Protein AF-A0A6M1ZZU7-F1 (afdb_monomer)

Sequence (284 aa):
MSYPKSVKVLIILQLCIAFMMLAWYISYPFMGELYHYRSRLFLAQTVQGKQELLNYVSSENVSNTRKKLEFNEAFFEKLPGYQQDKISDDADHYQKKLKTSWRKKLRSSIDIFLWGLPLFKKTWLIFTFIICFTILYQVRGALITVWLLPFLSLCYLLDNHFLATPSISPNAHLYPSEEVVLKENSSFQQGWENYLLENWTKRKLDRRDDQLYEAEFNFNIARLTAFRKDPSYNTSTQFGGREPIGFLLIYFAWNLFFAYTLYKKGTYEHSTEQHSLDRLNHST

Nearest PDB structures (foldseek):
  4nqi-assembly2_C  TM=1.686E-01  e=1.410E+00  Dictyostelium discoideum
  7n6g-assembly1_3X  TM=1.737E-01  e=7.042E+00  Chlamydomonas reinhardtii

Structure (mmCIF, N/CA/C/O backbone):
data_AF-A0A6M1ZZU7-F1
#
_entry.id   AF-A0A6M1ZZU7-F1
#
loop_
_atom_site.group_PDB
_atom_site.id
_atom_site.type_symbol
_atom_site.label_atom_id
_atom_site.label_alt_id
_atom_site.label_comp_id
_atom_site.label_asym_id
_atom_site.label_entity_id
_atom_site.label_seq_id
_atom_site.pdbx_PDB_ins_code
_atom_site.Cartn_x
_atom_site.Cartn_y
_atom_site.Cartn_z
_atom_site.occupancy
_atom_site.B_iso_or_equiv
_atom_site.auth_seq_id
_atom_site.auth_comp_id
_atom_site.auth_asym_id
_atom_site.auth_atom_id
_atom_site.pdbx_PDB_model_num
ATOM 1 N N . MET A 1 1 ? 23.924 11.035 -35.843 1.00 63.84 1 MET A N 1
ATOM 2 C CA . MET A 1 1 ? 23.045 9.975 -36.379 1.00 63.84 1 MET A CA 1
ATOM 3 C C . MET A 1 1 ? 21.696 10.069 -35.662 1.00 63.84 1 MET A C 1
ATOM 5 O O . MET A 1 1 ? 21.646 9.877 -34.460 1.00 63.84 1 MET A O 1
ATOM 9 N N . SER A 1 2 ? 20.613 10.517 -36.303 1.00 82.75 2 SER A N 1
ATOM 10 C CA . SER A 1 2 ? 19.357 10.800 -35.576 1.00 82.75 2 SER A CA 1
ATOM 11 C C . SER A 1 2 ? 18.409 9.604 -35.637 1.00 82.75 2 SER A C 1
ATOM 13 O O . SER A 1 2 ? 17.880 9.332 -36.705 1.00 82.75 2 SER A O 1
ATOM 15 N N . TYR A 1 3 ? 18.140 8.956 -34.496 1.00 86.75 3 TYR A N 1
ATOM 16 C CA . TYR A 1 3 ? 17.153 7.869 -34.409 1.00 86.75 3 TYR A CA 1
ATOM 17 C C . TYR A 1 3 ? 15.770 8.268 -34.962 1.00 86.75 3 TYR A C 1
ATOM 19 O O . TYR A 1 3 ? 15.381 9.446 -34.844 1.00 86.75 3 TYR A O 1
ATOM 27 N N . PRO A 1 4 ? 14.953 7.303 -35.439 1.00 90.81 4 PRO A N 1
ATOM 28 C CA . PRO A 1 4 ? 13.607 7.566 -35.916 1.00 90.81 4 PRO A CA 1
ATOM 29 C C . PRO A 1 4 ? 12.768 8.212 -34.821 1.00 90.81 4 PRO A C 1
ATOM 31 O O . PRO A 1 4 ? 12.879 7.867 -33.640 1.00 90.81 4 PRO A O 1
ATOM 34 N N . LYS A 1 5 ? 11.826 9.077 -35.210 1.00 93.00 5 LYS A N 1
ATOM 35 C CA . LYS A 1 5 ? 10.877 9.687 -34.261 1.00 93.00 5 LYS A CA 1
ATOM 36 C C . LYS A 1 5 ? 10.168 8.632 -33.401 1.00 93.00 5 LYS A C 1
ATOM 38 O O . LYS A 1 5 ? 10.038 8.820 -32.198 1.00 93.00 5 LYS A O 1
ATOM 43 N N . SER A 1 6 ? 9.791 7.494 -33.991 1.00 93.94 6 SER A N 1
ATOM 44 C CA . SER A 1 6 ? 9.127 6.400 -33.265 1.00 93.94 6 SER A CA 1
ATOM 45 C C . SER A 1 6 ? 9.994 5.763 -32.169 1.00 93.94 6 SER A C 1
ATOM 47 O O . SER A 1 6 ? 9.465 5.384 -31.130 1.00 93.94 6 SER A O 1
ATOM 49 N N . VAL A 1 7 ? 11.315 5.681 -32.364 1.00 94.19 7 VAL A N 1
ATOM 50 C CA . VAL A 1 7 ? 12.265 5.193 -31.350 1.00 94.19 7 VAL A CA 1
ATOM 51 C C . VAL A 1 7 ? 12.378 6.194 -30.205 1.00 94.19 7 VAL A C 1
ATOM 53 O O . VAL A 1 7 ? 12.274 5.811 -29.044 1.00 94.19 7 VAL A O 1
ATOM 56 N N . LYS A 1 8 ? 12.507 7.487 -30.523 1.00 95.00 8 LYS A N 1
ATOM 57 C CA . LYS A 1 8 ? 12.571 8.552 -29.511 1.00 95.00 8 LYS A CA 1
ATOM 58 C C . LYS A 1 8 ? 11.315 8.583 -28.640 1.00 95.00 8 LYS A C 1
ATOM 60 O O . LYS A 1 8 ? 11.431 8.654 -27.423 1.00 95.00 8 LYS A O 1
ATOM 65 N N . VAL A 1 9 ? 10.131 8.468 -29.247 1.00 96.56 9 VAL A N 1
ATOM 66 C CA . VAL A 1 9 ? 8.854 8.399 -28.515 1.00 96.56 9 VAL A CA 1
ATOM 67 C C . VAL A 1 9 ? 8.822 7.198 -27.571 1.00 96.56 9 VAL A C 1
ATOM 69 O O . VAL A 1 9 ? 8.435 7.345 -26.416 1.00 96.56 9 VAL A O 1
ATOM 72 N N . LEU A 1 10 ? 9.274 6.027 -28.027 1.00 97.38 10 LEU A N 1
ATOM 73 C CA . LEU A 1 10 ? 9.309 4.823 -27.200 1.00 97.38 10 LEU A CA 1
ATOM 74 C C . LEU A 1 10 ? 10.266 4.968 -26.000 1.00 97.38 10 LEU A C 1
ATOM 76 O O . LEU A 1 10 ? 9.912 4.579 -24.890 1.00 97.38 10 LEU A O 1
ATOM 80 N N . ILE A 1 11 ? 11.442 5.575 -26.199 1.00 97.75 11 ILE A N 1
ATOM 81 C CA . ILE A 1 11 ? 12.398 5.876 -25.117 1.00 97.75 11 ILE A CA 1
ATOM 82 C C . ILE A 1 11 ? 11.789 6.848 -24.103 1.00 97.75 11 ILE A C 1
ATOM 84 O O . ILE A 1 11 ? 11.889 6.624 -22.899 1.00 97.75 11 ILE A O 1
ATOM 88 N N . ILE A 1 12 ? 11.131 7.909 -24.578 1.00 97.56 12 ILE A N 1
ATOM 89 C CA . ILE A 1 12 ? 10.450 8.878 -23.710 1.00 97.56 12 ILE A CA 1
ATOM 90 C C . ILE A 1 12 ? 9.361 8.178 -22.892 1.00 97.56 12 ILE A C 1
ATOM 92 O O . ILE A 1 12 ? 9.285 8.384 -21.686 1.00 97.56 12 ILE A O 1
ATOM 96 N N . LEU A 1 13 ? 8.567 7.302 -23.510 1.00 98.12 13 LEU A N 1
ATOM 97 C CA . LEU A 1 13 ? 7.526 6.547 -22.816 1.00 98.12 13 LEU A CA 1
ATOM 98 C C . LEU A 1 13 ? 8.106 5.630 -21.725 1.00 98.12 13 LEU A C 1
ATOM 100 O O . LEU A 1 13 ? 7.594 5.615 -20.608 1.00 98.12 13 LEU A O 1
ATOM 104 N N . GLN A 1 14 ? 9.207 4.926 -22.009 1.00 97.94 14 GLN A N 1
ATOM 105 C CA . GLN A 1 14 ? 9.921 4.121 -21.012 1.00 97.94 14 GLN A CA 1
ATOM 106 C C . GLN A 1 14 ? 10.434 4.978 -19.843 1.00 97.94 14 GLN A C 1
ATOM 108 O O . GLN A 1 14 ? 10.277 4.596 -18.683 1.00 97.94 14 GLN A O 1
ATOM 113 N N . LEU A 1 15 ? 11.010 6.151 -20.131 1.00 98.19 15 LEU A N 1
ATOM 114 C CA . LEU A 1 15 ? 11.447 7.106 -19.109 1.00 98.19 15 LEU A CA 1
ATOM 115 C C . LEU A 1 15 ? 10.276 7.615 -18.264 1.00 98.19 15 LEU A C 1
ATOM 117 O O . LEU A 1 15 ? 10.412 7.709 -17.047 1.00 98.19 15 LEU A O 1
ATOM 121 N N . CYS A 1 16 ? 9.121 7.895 -18.873 1.00 98.25 16 CYS A N 1
ATOM 122 C CA . CYS A 1 16 ? 7.913 8.275 -18.146 1.00 98.25 16 CYS A CA 1
ATOM 123 C C . CYS A 1 16 ? 7.456 7.160 -17.198 1.00 98.25 16 CYS A C 1
ATOM 125 O O . CYS A 1 16 ? 7.136 7.448 -16.049 1.00 98.25 16 CYS A O 1
ATOM 127 N N . ILE A 1 17 ? 7.471 5.894 -17.632 1.00 97.50 17 ILE A N 1
ATOM 128 C CA . ILE A 1 17 ? 7.121 4.747 -16.776 1.00 97.50 17 ILE A CA 1
ATOM 129 C C . ILE A 1 17 ? 8.095 4.629 -15.598 1.00 97.50 17 ILE A C 1
ATOM 131 O O . ILE A 1 17 ? 7.659 4.538 -14.449 1.00 97.50 17 ILE A O 1
ATOM 135 N N . ALA A 1 18 ? 9.404 4.691 -15.857 1.00 97.00 18 ALA A N 1
ATOM 136 C CA . ALA A 1 18 ? 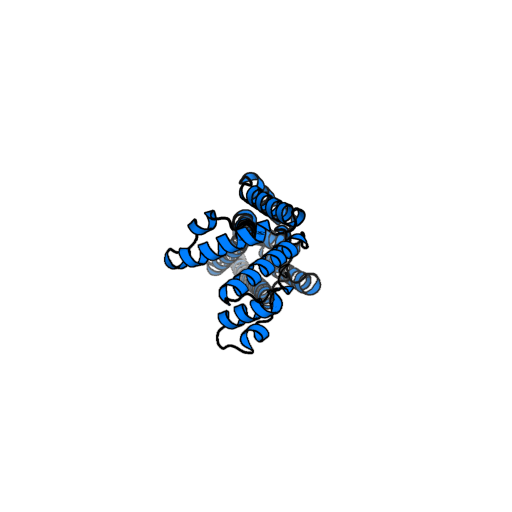10.416 4.646 -14.803 1.00 97.00 18 ALA A CA 1
ATOM 137 C C . ALA A 1 18 ? 10.283 5.824 -13.827 1.00 97.00 18 ALA A C 1
ATOM 139 O O . ALA A 1 18 ? 10.372 5.641 -12.615 1.00 97.00 18 ALA A O 1
ATOM 140 N N . PHE A 1 19 ? 10.013 7.027 -14.334 1.00 97.56 19 PHE A N 1
ATOM 141 C CA . PHE A 1 19 ? 9.802 8.207 -13.505 1.00 97.56 19 PHE A CA 1
ATOM 142 C C . PHE A 1 19 ? 8.528 8.106 -12.662 1.00 97.56 19 PHE A C 1
ATOM 144 O O . PHE A 1 19 ? 8.574 8.421 -11.478 1.00 97.56 19 PHE A O 1
ATOM 151 N N . MET A 1 20 ? 7.415 7.619 -13.220 1.00 97.12 20 MET A N 1
ATOM 152 C CA . MET A 1 20 ? 6.186 7.377 -12.457 1.00 97.12 20 MET A CA 1
ATOM 153 C C . MET A 1 20 ? 6.417 6.364 -11.335 1.00 97.12 20 MET A C 1
ATOM 155 O O . MET A 1 20 ? 5.994 6.603 -10.206 1.00 97.12 20 MET A O 1
ATOM 159 N N . MET A 1 21 ? 7.139 5.271 -11.608 1.00 94.25 21 MET A N 1
ATOM 160 C CA . MET A 1 21 ? 7.515 4.303 -10.574 1.00 94.25 21 MET A CA 1
ATOM 161 C C . MET A 1 21 ? 8.402 4.937 -9.496 1.00 94.25 21 MET A C 1
ATOM 163 O O . MET A 1 21 ? 8.140 4.770 -8.308 1.00 94.25 21 MET A O 1
ATOM 167 N N . LEU A 1 22 ? 9.421 5.707 -9.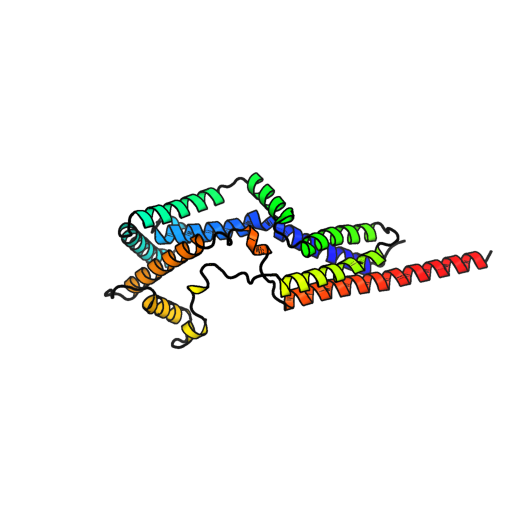885 1.00 94.06 22 LEU A N 1
ATOM 168 C CA . LEU A 1 22 ? 10.287 6.415 -8.940 1.00 94.06 22 LEU A CA 1
ATOM 169 C C . LEU A 1 22 ? 9.492 7.404 -8.074 1.00 94.06 22 LEU A C 1
ATOM 171 O O . LEU A 1 22 ? 9.647 7.421 -6.854 1.00 94.06 22 LEU A O 1
ATOM 175 N N . ALA A 1 23 ? 8.619 8.200 -8.692 1.00 94.50 23 ALA A N 1
ATOM 176 C CA . ALA A 1 23 ? 7.762 9.155 -8.004 1.00 94.50 23 ALA A CA 1
ATOM 177 C C . ALA A 1 23 ? 6.812 8.451 -7.029 1.00 94.50 23 ALA A C 1
ATOM 179 O O . ALA A 1 23 ? 6.673 8.901 -5.893 1.00 94.50 23 ALA A O 1
ATOM 180 N N . TRP A 1 24 ? 6.228 7.314 -7.425 1.00 91.94 24 TRP A N 1
ATOM 181 C CA . TRP A 1 24 ? 5.404 6.482 -6.550 1.00 91.94 24 TRP A CA 1
ATOM 182 C C . TRP A 1 24 ? 6.168 6.081 -5.282 1.00 91.94 24 TRP A C 1
ATOM 184 O O . TRP A 1 24 ? 5.699 6.344 -4.173 1.00 91.94 24 TRP A O 1
ATOM 194 N N . TYR A 1 25 ? 7.391 5.561 -5.424 1.00 89.38 25 TYR A N 1
ATOM 195 C CA . TYR A 1 25 ? 8.230 5.177 -4.284 1.00 89.38 25 TYR A CA 1
ATOM 196 C C . TYR A 1 25 ? 8.618 6.347 -3.387 1.00 89.38 25 TYR A C 1
ATOM 198 O O . TYR A 1 25 ? 8.525 6.247 -2.163 1.00 89.38 25 TYR A O 1
ATOM 206 N N . ILE A 1 26 ? 9.007 7.476 -3.979 1.00 91.06 26 ILE A N 1
ATOM 207 C CA . ILE A 1 26 ? 9.379 8.672 -3.217 1.00 91.06 26 ILE A CA 1
ATOM 208 C C . ILE A 1 26 ? 8.167 9.249 -2.476 1.00 91.06 26 ILE A C 1
ATOM 210 O O . ILE A 1 26 ? 8.319 9.724 -1.349 1.00 91.06 26 ILE A O 1
ATOM 214 N N . SER A 1 27 ? 6.976 9.190 -3.081 1.00 91.19 27 SER A N 1
ATOM 215 C CA . SER A 1 27 ? 5.739 9.752 -2.525 1.00 91.19 27 SER A CA 1
ATOM 216 C C . SER A 1 27 ? 5.166 8.953 -1.354 1.00 91.19 27 SER A C 1
ATOM 218 O O . SER A 1 27 ? 4.408 9.494 -0.546 1.00 91.19 27 SER A O 1
ATOM 220 N N . TYR A 1 28 ? 5.527 7.680 -1.220 1.00 88.88 28 TYR A N 1
ATOM 221 C CA . TYR A 1 28 ? 4.892 6.792 -0.256 1.00 88.88 28 TYR A CA 1
ATOM 222 C C . TYR A 1 28 ? 5.089 7.206 1.218 1.00 88.88 28 TYR A C 1
ATOM 224 O O . TYR A 1 28 ? 4.094 7.240 1.944 1.00 88.88 28 TYR A O 1
ATOM 232 N N . PRO A 1 29 ? 6.278 7.648 1.679 1.00 87.44 29 PRO A N 1
ATOM 233 C CA . PRO A 1 29 ? 6.447 8.246 3.014 1.00 87.44 29 PRO A CA 1
ATOM 234 C C . PRO A 1 29 ? 5.588 9.478 3.292 1.00 87.44 29 PRO A C 1
ATOM 236 O O . PRO A 1 29 ? 5.358 9.853 4.442 1.00 87.44 29 PRO A O 1
ATOM 239 N N . PHE A 1 30 ? 5.110 10.137 2.240 1.00 89.69 30 PHE A N 1
ATOM 240 C CA . PHE A 1 30 ? 4.268 11.316 2.366 1.00 89.69 30 PHE A CA 1
ATOM 241 C C . PHE A 1 30 ? 2.792 10.949 2.393 1.00 89.69 30 PHE A C 1
ATOM 243 O O . PHE A 1 30 ? 2.094 11.416 3.286 1.00 89.69 30 PHE A O 1
ATOM 250 N N . MET A 1 31 ? 2.333 10.121 1.454 1.00 89.19 31 MET A N 1
ATOM 251 C CA . MET A 1 31 ? 0.912 9.796 1.298 1.00 89.19 31 MET A CA 1
ATOM 252 C C . MET A 1 31 ? 0.536 8.457 1.929 1.00 89.19 31 MET A C 1
ATOM 254 O O . MET A 1 31 ? -0.422 8.392 2.696 1.00 89.19 31 MET A O 1
ATOM 258 N N . GLY A 1 32 ? 1.308 7.406 1.655 1.00 86.50 32 GLY A N 1
ATOM 259 C CA . GLY A 1 32 ? 1.065 6.063 2.181 1.00 86.50 32 GLY A CA 1
ATOM 260 C C . GLY A 1 32 ? 1.147 6.032 3.703 1.00 86.50 32 GLY A C 1
ATOM 261 O O . GLY A 1 32 ? 0.183 5.664 4.367 1.00 86.50 32 GLY A O 1
ATOM 262 N N . GLU A 1 33 ? 2.255 6.506 4.277 1.00 86.94 33 GLU A N 1
ATOM 263 C CA . GLU A 1 33 ? 2.401 6.578 5.739 1.00 86.94 33 GLU A CA 1
ATOM 264 C C . GLU A 1 33 ? 1.342 7.460 6.396 1.00 86.94 33 GLU A C 1
ATOM 266 O O . GLU A 1 33 ? 0.803 7.109 7.445 1.00 86.94 33 GLU A O 1
ATOM 271 N N . LEU A 1 34 ? 1.026 8.602 5.779 1.00 90.31 34 LEU A N 1
ATOM 272 C CA . LEU A 1 34 ? 0.003 9.508 6.286 1.00 90.31 34 LEU A CA 1
ATOM 273 C C . LEU A 1 34 ? -1.353 8.807 6.355 1.00 90.31 34 LEU A C 1
ATOM 275 O O . LEU A 1 34 ? -2.009 8.880 7.391 1.00 90.31 34 LEU A O 1
ATOM 279 N N . TYR A 1 35 ? -1.750 8.114 5.288 1.00 90.62 35 TYR A N 1
ATOM 280 C CA . TYR A 1 35 ? -2.997 7.359 5.255 1.00 90.62 35 TYR A CA 1
ATOM 281 C C . TYR A 1 35 ? -3.000 6.239 6.300 1.00 90.62 35 TYR A C 1
ATOM 283 O O . TYR A 1 35 ? -3.949 6.128 7.076 1.00 90.62 35 TYR A O 1
ATOM 291 N N . HIS A 1 36 ? -1.913 5.467 6.391 1.00 89.88 36 HIS A N 1
ATOM 292 C CA . HIS A 1 36 ? -1.784 4.373 7.357 1.00 89.88 36 HIS A CA 1
ATOM 293 C C . HIS A 1 36 ? -1.893 4.852 8.801 1.00 89.88 36 HIS A C 1
ATOM 295 O O . HIS A 1 36 ? -2.725 4.346 9.555 1.00 89.88 36 HIS A O 1
ATOM 301 N N . TYR A 1 37 ? -1.098 5.848 9.197 1.00 92.50 37 TYR A N 1
ATOM 302 C CA . TYR A 1 37 ? -1.123 6.358 10.567 1.00 92.50 37 TYR A CA 1
ATOM 303 C C . TYR A 1 37 ? -2.421 7.098 10.881 1.00 92.50 37 TYR A C 1
ATOM 305 O O . TYR A 1 37 ? -2.930 6.964 11.989 1.00 92.50 37 TYR A O 1
ATOM 313 N N . ARG A 1 38 ? -2.999 7.834 9.923 1.00 94.62 38 ARG A N 1
ATOM 314 C CA . ARG A 1 38 ? -4.277 8.526 10.131 1.00 94.62 38 ARG A CA 1
ATOM 315 C C . ARG A 1 38 ? -5.435 7.546 10.275 1.00 94.62 38 ARG A C 1
ATOM 317 O O . ARG A 1 38 ? -6.273 7.754 11.141 1.00 94.62 38 ARG A O 1
ATOM 324 N N . SER A 1 39 ? -5.459 6.474 9.484 1.00 93.19 39 SER A N 1
ATOM 325 C CA . SER A 1 39 ? -6.470 5.417 9.589 1.00 93.19 39 SER A CA 1
ATOM 326 C C . SER A 1 39 ? -6.417 4.725 10.957 1.00 93.19 39 SER A C 1
ATOM 328 O O . SER A 1 39 ? -7.442 4.580 11.623 1.00 93.19 39 SER A O 1
ATOM 330 N N . ARG A 1 40 ? -5.213 4.388 11.446 1.00 94.19 40 ARG A N 1
ATOM 331 C CA . ARG A 1 40 ? -5.043 3.788 12.784 1.00 94.19 40 ARG A CA 1
ATOM 332 C C . ARG A 1 40 ? -5.335 4.768 13.922 1.00 94.19 40 ARG A C 1
ATOM 334 O O . ARG A 1 40 ? -5.949 4.371 14.908 1.00 94.19 40 ARG A O 1
ATOM 341 N N . LEU A 1 41 ? -4.953 6.038 13.777 1.00 96.38 41 LEU A N 1
ATOM 342 C CA . LEU A 1 41 ? -5.302 7.083 14.740 1.00 96.38 41 LEU A CA 1
ATOM 343 C C . LEU A 1 41 ? -6.820 7.252 14.836 1.00 96.38 41 LEU A C 1
ATOM 345 O O . LEU A 1 41 ? -7.359 7.256 15.935 1.00 96.38 41 LEU A O 1
ATOM 349 N N . PHE A 1 42 ? -7.509 7.334 13.696 1.00 96.81 42 PHE A N 1
ATOM 350 C CA . PHE A 1 42 ? -8.963 7.464 13.653 1.00 96.81 42 PHE A CA 1
ATOM 351 C C . PHE A 1 42 ? -9.651 6.266 14.314 1.00 96.81 42 PHE A C 1
ATOM 353 O O . PHE A 1 42 ? -10.604 6.440 15.069 1.00 96.81 42 PHE A O 1
ATOM 360 N N . LEU A 1 43 ? -9.133 5.055 14.091 1.00 96.75 43 LEU A N 1
ATOM 361 C CA . LEU A 1 43 ? -9.609 3.847 14.760 1.00 96.75 43 LEU A CA 1
ATOM 362 C C . LEU A 1 43 ? -9.453 3.939 16.288 1.00 96.75 43 LEU A C 1
ATOM 364 O O . LEU A 1 43 ? -10.417 3.689 17.007 1.00 96.75 43 LEU A O 1
ATOM 368 N N . ALA A 1 44 ? -8.278 4.341 16.782 1.00 97.94 44 ALA A N 1
ATOM 369 C CA . ALA A 1 44 ? -8.032 4.520 18.215 1.00 97.94 44 ALA A CA 1
ATOM 370 C C . ALA A 1 44 ? -8.934 5.607 18.824 1.00 97.94 44 ALA A C 1
ATOM 372 O O . ALA A 1 44 ? -9.577 5.374 19.843 1.00 97.94 44 ALA A O 1
ATOM 373 N N . GLN A 1 45 ? -9.063 6.756 18.157 1.00 97.88 45 GLN A N 1
ATOM 374 C CA . GLN A 1 45 ? -9.936 7.856 18.580 1.00 97.88 45 GLN A CA 1
ATOM 375 C C . GLN A 1 45 ? -11.420 7.468 18.573 1.00 97.88 45 GLN A C 1
ATOM 377 O O . GLN A 1 45 ? -12.170 7.913 19.439 1.00 97.88 45 GLN A O 1
ATOM 382 N N . THR A 1 46 ? -11.841 6.620 17.628 1.00 98.00 46 THR A N 1
ATOM 383 C CA . THR A 1 46 ? -13.210 6.086 17.576 1.00 98.00 46 THR A CA 1
ATOM 384 C C . THR A 1 46 ? -13.477 5.194 18.781 1.00 98.00 46 THR A C 1
ATOM 386 O O . THR A 1 46 ? -14.518 5.341 19.412 1.00 98.00 46 THR A O 1
ATOM 389 N N . VAL A 1 47 ? -12.540 4.303 19.126 1.00 98.19 47 VAL A N 1
ATOM 390 C CA . VAL A 1 47 ? -12.642 3.448 20.322 1.00 98.19 47 VAL A CA 1
ATOM 391 C C . VAL A 1 47 ? -12.647 4.290 21.599 1.00 98.19 47 VAL A C 1
ATOM 393 O O . VAL A 1 47 ? -13.406 3.995 22.506 1.00 98.19 47 VAL A O 1
ATOM 396 N N . GLN A 1 48 ? -11.871 5.371 21.657 1.00 98.44 48 GLN A N 1
ATOM 397 C CA . GLN A 1 48 ? -11.873 6.309 22.786 1.00 98.44 48 GLN A CA 1
ATOM 398 C C . GLN A 1 48 ? -13.125 7.203 22.868 1.00 98.44 48 GLN A C 1
ATOM 400 O O . GLN A 1 48 ? -13.256 7.946 23.833 1.00 98.44 48 GLN A O 1
ATOM 405 N N . GLY A 1 49 ? -13.997 7.212 21.852 1.00 97.94 49 GLY A N 1
ATOM 406 C CA . GLY A 1 49 ? -15.173 8.089 21.821 1.00 97.94 49 GLY A CA 1
ATOM 407 C C . GLY A 1 49 ? -14.857 9.584 21.647 1.00 97.94 49 GLY A C 1
ATOM 408 O O . GLY A 1 49 ? -15.614 10.439 22.094 1.00 97.94 49 GLY A O 1
ATOM 409 N N . LYS A 1 50 ? -13.740 9.947 20.995 1.00 97.94 50 LYS A N 1
ATOM 410 C CA . LYS A 1 50 ? -13.333 11.360 20.847 1.00 97.94 50 LYS A CA 1
ATOM 411 C C . LYS A 1 50 ? -14.328 12.164 19.998 1.00 97.94 50 LYS A C 1
ATOM 413 O O . LYS A 1 50 ? -14.429 11.967 18.788 1.00 97.94 50 LYS A O 1
ATOM 418 N N . GLN A 1 51 ? -14.969 13.161 20.610 1.00 97.19 51 GLN A N 1
ATOM 419 C CA . GLN A 1 51 ? -15.971 14.021 19.959 1.00 97.19 51 GLN A CA 1
ATOM 420 C C . GLN A 1 51 ? -15.414 14.889 18.814 1.00 97.19 51 GLN A C 1
ATOM 422 O O . GLN A 1 51 ? -16.162 15.297 17.927 1.00 97.19 51 GLN A O 1
ATOM 427 N N . GLU A 1 52 ? -14.096 15.118 18.763 1.00 96.25 52 GLU A N 1
ATOM 428 C CA . GLU A 1 52 ? -13.422 15.810 17.649 1.00 96.25 52 GLU A CA 1
ATOM 429 C C . GLU A 1 52 ? -13.693 15.155 16.285 1.00 96.25 52 GLU A C 1
ATOM 431 O O . GLU A 1 52 ? -13.643 15.828 15.252 1.00 96.25 52 GLU A O 1
ATOM 436 N N . LEU A 1 53 ? -14.013 13.854 16.269 1.00 95.56 53 LEU A N 1
ATOM 437 C CA . LEU A 1 53 ? -14.314 13.117 15.045 1.00 95.56 53 LEU A CA 1
ATOM 438 C C . LEU A 1 53 ? -15.594 13.600 14.350 1.00 95.56 53 LEU A C 1
ATOM 440 O O . LEU A 1 53 ? -15.715 13.430 13.137 1.00 95.56 53 LEU A O 1
ATOM 444 N N . LEU A 1 54 ? -16.508 14.260 15.072 1.00 96.31 54 LEU A N 1
ATOM 445 C CA . LEU A 1 54 ? -17.730 14.832 14.498 1.00 96.31 54 LEU A CA 1
ATOM 446 C C . LEU A 1 54 ? -17.442 15.909 13.446 1.00 96.31 54 LEU A C 1
ATOM 448 O O . LEU A 1 54 ? -18.242 16.090 12.532 1.00 96.31 54 LEU A O 1
ATOM 452 N N . ASN A 1 55 ? -16.277 16.560 13.513 1.00 95.50 55 ASN A N 1
ATOM 453 C CA . ASN A 1 55 ? -15.856 17.562 12.531 1.00 95.50 55 ASN A CA 1
ATOM 454 C C . ASN A 1 55 ? -15.594 16.971 11.132 1.00 95.50 55 ASN A C 1
ATOM 456 O O . ASN A 1 55 ? -15.462 17.722 10.168 1.00 95.50 55 ASN A O 1
ATOM 460 N N . TYR A 1 56 ? -15.490 15.642 11.011 1.00 92.50 56 TYR A N 1
ATOM 461 C CA . TYR A 1 56 ? -15.225 14.942 9.749 1.00 92.50 56 TYR A CA 1
ATOM 462 C C . TYR A 1 56 ? -16.457 14.234 9.167 1.00 92.50 56 TYR A C 1
ATOM 464 O O . TYR A 1 56 ? -16.338 13.541 8.158 1.00 92.50 56 TYR A O 1
ATOM 472 N N . VAL A 1 57 ? -17.626 14.374 9.797 1.00 93.06 57 VAL A N 1
ATOM 473 C CA . VAL A 1 57 ? -18.858 13.665 9.426 1.00 93.06 57 VAL A CA 1
ATOM 474 C C . VAL A 1 57 ? -19.824 14.625 8.729 1.00 93.06 57 VAL A C 1
ATOM 476 O O . VAL A 1 57 ? -19.912 15.797 9.091 1.00 93.06 57 VAL A O 1
ATOM 479 N N . SER A 1 58 ? -20.562 14.138 7.726 1.00 92.38 58 SER A N 1
ATOM 480 C CA . SER A 1 58 ? -21.624 14.918 7.076 1.00 92.38 58 SER A CA 1
ATOM 481 C C . SER A 1 58 ? -22.738 15.272 8.066 1.00 92.38 58 SER A C 1
ATOM 483 O O . SER A 1 58 ? -23.067 14.468 8.939 1.00 92.38 58 SER A O 1
ATOM 485 N N . SER A 1 59 ? -23.357 16.446 7.906 1.00 91.69 59 SER A N 1
ATOM 486 C CA . SER A 1 59 ? -24.424 16.954 8.789 1.00 91.69 59 SER A CA 1
ATOM 487 C C . SER A 1 59 ? -25.552 15.943 9.037 1.00 91.69 59 SER A C 1
ATOM 489 O O . SER A 1 59 ? -26.022 15.822 10.165 1.00 91.69 59 SER A O 1
ATOM 491 N N . GLU A 1 60 ? -25.930 15.172 8.017 1.00 92.44 60 GLU A N 1
ATOM 492 C CA . GLU A 1 60 ? -26.972 14.137 8.076 1.00 92.44 60 GLU A CA 1
ATOM 493 C C . GLU A 1 60 ? -26.650 13.006 9.069 1.00 92.44 60 GLU A C 1
ATOM 495 O O . GLU A 1 60 ? -27.544 12.487 9.734 1.00 92.44 60 GLU A O 1
ATOM 500 N N . ASN A 1 61 ? -25.370 12.659 9.234 1.00 93.00 61 ASN A N 1
ATOM 501 C CA . ASN A 1 61 ? -24.935 11.527 10.056 1.00 93.00 61 ASN A CA 1
ATOM 502 C C . ASN A 1 61 ? -24.423 11.935 11.448 1.00 93.00 61 ASN A C 1
ATOM 504 O O . ASN A 1 61 ? -24.118 11.067 12.267 1.00 93.00 61 ASN A O 1
ATOM 508 N N . VAL A 1 62 ? -24.339 13.238 11.753 1.00 95.19 62 VAL A N 1
ATOM 509 C CA . VAL A 1 62 ? -23.772 13.743 13.020 1.00 95.19 62 VAL A CA 1
ATOM 510 C C . VAL A 1 62 ? -24.504 13.186 14.239 1.00 95.19 62 VAL A C 1
ATOM 512 O O . VAL A 1 62 ? -23.852 12.804 15.207 1.00 95.19 62 VAL A O 1
ATOM 515 N N . SER A 1 63 ? -25.841 13.113 14.209 1.00 95.56 63 SER A N 1
ATOM 516 C CA . SER A 1 63 ? -26.623 12.618 15.354 1.00 95.56 63 SER A CA 1
ATOM 517 C C . SER A 1 63 ? -26.320 11.150 15.661 1.00 95.56 63 SER A C 1
ATOM 519 O O . SER A 1 63 ? -26.105 10.797 16.820 1.00 95.56 63 SER A O 1
ATOM 521 N N . ASN A 1 64 ? -26.248 10.311 14.623 1.00 93.94 64 ASN A N 1
ATOM 522 C CA . ASN A 1 64 ? -25.960 8.890 14.776 1.00 93.94 64 ASN A CA 1
ATOM 523 C C . ASN A 1 64 ? -24.519 8.663 15.260 1.00 93.94 64 ASN A C 1
ATOM 525 O O . ASN A 1 64 ? -24.279 7.980 16.254 1.00 93.94 64 ASN A O 1
ATOM 529 N N . THR A 1 65 ? -23.552 9.331 14.622 1.00 95.00 65 THR A N 1
ATOM 530 C CA . THR A 1 65 ? -22.143 9.221 15.014 1.00 95.00 65 THR A CA 1
ATOM 531 C C . THR A 1 65 ? -21.892 9.751 16.421 1.00 95.00 65 THR A C 1
ATOM 533 O O . THR A 1 65 ? -21.108 9.155 17.151 1.00 95.00 65 THR A O 1
ATOM 536 N N . ARG A 1 66 ? -22.575 10.822 16.845 1.00 97.25 66 ARG A N 1
ATOM 537 C CA . ARG A 1 66 ? -22.471 11.331 18.218 1.00 97.25 66 ARG A CA 1
ATOM 538 C C . ARG A 1 66 ? -22.889 10.272 19.234 1.00 97.25 66 ARG A C 1
ATOM 540 O O . ARG A 1 66 ? -22.112 9.994 20.139 1.00 97.25 66 ARG A O 1
ATOM 547 N N . LYS A 1 67 ? -24.048 9.632 19.037 1.00 96.69 67 LYS A N 1
ATOM 548 C CA . LYS A 1 67 ? -24.516 8.545 19.914 1.00 96.69 67 LYS A CA 1
ATOM 549 C C . LYS A 1 67 ? -23.502 7.405 19.990 1.00 96.69 67 LYS A C 1
ATOM 551 O O . LYS A 1 67 ? -23.199 6.925 21.076 1.00 96.69 67 LYS A O 1
ATOM 556 N N . LYS A 1 68 ? -22.932 7.009 18.848 1.00 96.19 68 LYS A N 1
ATOM 557 C CA . LYS A 1 68 ? -21.884 5.982 18.785 1.00 96.19 68 LYS A CA 1
ATOM 558 C C . LYS A 1 68 ? -20.613 6.389 19.541 1.00 96.19 68 LYS A C 1
ATOM 560 O O . LYS A 1 68 ? -20.025 5.559 20.225 1.00 96.19 68 LYS A O 1
ATOM 565 N N . LEU A 1 69 ? -20.176 7.646 19.436 1.00 97.75 69 LEU A N 1
ATOM 566 C CA . LEU A 1 69 ? -18.993 8.137 20.153 1.00 97.75 69 LEU A CA 1
ATOM 567 C C . LEU A 1 69 ? -19.232 8.228 21.665 1.00 97.75 69 LEU A C 1
ATOM 569 O O . LEU A 1 69 ? -18.373 7.786 22.418 1.00 97.75 69 LEU A O 1
ATOM 573 N N . GLU A 1 70 ? -20.398 8.713 22.096 1.00 97.81 70 GLU A N 1
ATOM 574 C CA . GLU A 1 70 ? -20.810 8.724 23.511 1.00 97.81 70 GLU A CA 1
ATOM 575 C C . GLU A 1 70 ? -20.881 7.296 24.081 1.00 97.81 70 GLU A C 1
ATOM 577 O O . GLU A 1 70 ? -20.414 7.028 25.188 1.00 97.81 70 GLU A O 1
ATOM 582 N N . PHE A 1 71 ? -21.406 6.346 23.300 1.00 97.06 71 PHE A N 1
ATOM 583 C CA . PHE A 1 71 ? -21.417 4.932 23.669 1.00 97.06 71 PHE A CA 1
ATOM 584 C C . PHE A 1 71 ? -19.995 4.373 23.817 1.00 97.06 71 PHE A C 1
ATOM 586 O O . PHE A 1 71 ? -19.682 3.731 24.821 1.00 97.06 71 PHE A O 1
ATOM 593 N N . ASN A 1 72 ? -19.120 4.637 22.842 1.00 97.88 72 ASN A N 1
ATOM 594 C CA . ASN A 1 72 ? -17.734 4.177 22.870 1.00 97.88 72 ASN A CA 1
ATOM 595 C C . ASN A 1 72 ? -16.952 4.771 24.044 1.00 97.88 72 ASN A C 1
ATOM 597 O O . ASN A 1 72 ? -16.191 4.043 24.669 1.00 97.88 72 ASN A O 1
ATOM 601 N N . GLU A 1 73 ? -17.162 6.046 24.373 1.00 98.31 73 GLU A N 1
ATOM 602 C CA . GLU A 1 73 ? -16.568 6.705 25.542 1.00 98.31 73 GLU A CA 1
ATOM 603 C C . GLU A 1 73 ? -16.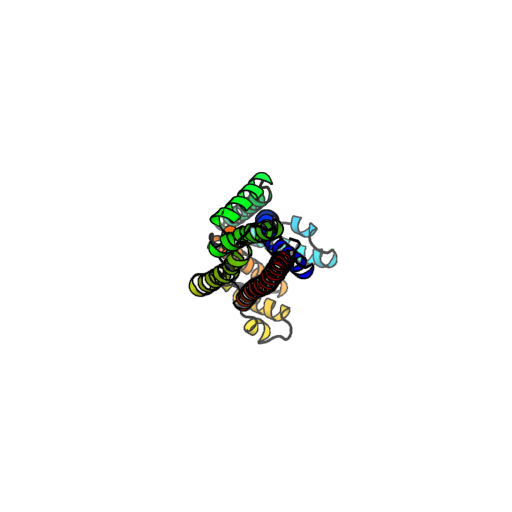954 5.967 26.834 1.00 98.31 73 GLU A C 1
ATOM 605 O O . GLU A 1 73 ? -16.085 5.494 27.569 1.00 98.31 73 GLU A O 1
ATOM 610 N N . ALA A 1 74 ? -18.253 5.723 27.041 1.00 97.81 74 ALA A N 1
ATOM 611 C CA . ALA A 1 74 ? -18.751 4.999 28.210 1.00 97.81 74 ALA A CA 1
ATOM 612 C C . ALA A 1 74 ? -18.264 3.537 28.289 1.00 97.81 74 ALA A C 1
ATOM 614 O O . ALA A 1 74 ? -18.159 2.964 29.378 1.00 97.81 74 ALA A O 1
ATOM 615 N N . PHE A 1 75 ? -18.001 2.888 27.150 1.00 97.00 75 PHE A N 1
ATOM 616 C CA . PHE A 1 75 ? -17.424 1.540 27.105 1.00 97.00 75 PHE A CA 1
ATOM 617 C C . PHE A 1 75 ? -15.908 1.543 27.302 1.00 97.00 75 PHE A C 1
ATOM 619 O O . PHE A 1 75 ? -15.379 0.634 27.944 1.00 97.00 75 PHE A O 1
ATOM 626 N N . PHE A 1 76 ? -15.216 2.564 26.801 1.00 98.19 76 PHE A N 1
ATOM 627 C CA . PHE A 1 76 ? -13.784 2.756 26.979 1.00 98.19 76 PHE A CA 1
ATOM 628 C C . PHE A 1 76 ? -13.427 2.936 28.455 1.00 98.19 76 PHE A C 1
ATOM 630 O O . PHE A 1 76 ? -12.529 2.254 28.943 1.00 98.19 76 PHE A O 1
ATOM 637 N N . GLU A 1 77 ? -14.195 3.743 29.194 1.00 98.25 77 GLU A N 1
ATOM 638 C CA . GLU A 1 77 ? -14.029 3.935 30.644 1.00 98.25 77 GLU A CA 1
ATOM 639 C C . GLU A 1 77 ? -14.177 2.634 31.451 1.00 98.25 77 GLU A C 1
ATOM 641 O O . GLU A 1 77 ? -13.579 2.479 32.516 1.00 98.25 77 GLU A O 1
ATOM 646 N N . LYS A 1 78 ? -14.947 1.668 30.932 1.00 97.56 78 LYS A N 1
ATOM 647 C CA . LYS A 1 78 ? -15.161 0.352 31.556 1.00 97.56 78 LYS A CA 1
ATOM 648 C C . LYS A 1 78 ? -14.075 -0.668 31.213 1.00 97.56 78 LYS A C 1
ATOM 650 O O . LYS A 1 78 ? -14.077 -1.761 31.787 1.00 97.56 78 LYS A O 1
ATOM 655 N N . LEU A 1 79 ? -13.176 -0.369 30.274 1.00 97.44 79 LEU A N 1
ATOM 656 C CA . LEU A 1 79 ? -12.060 -1.261 29.967 1.00 97.44 79 LEU A CA 1
ATOM 657 C C . LEU A 1 79 ? -11.095 -1.339 31.159 1.00 97.44 79 LEU A C 1
ATOM 659 O O . LEU A 1 79 ? -10.963 -0.377 31.912 1.00 97.44 79 LEU A O 1
ATOM 663 N N . PRO A 1 80 ? -10.351 -2.444 31.327 1.00 98.12 80 PRO A N 1
ATOM 664 C CA . PRO A 1 80 ? -9.251 -2.480 32.283 1.00 98.12 80 PRO A CA 1
ATOM 665 C C . PRO A 1 80 ? -8.241 -1.357 32.006 1.00 98.12 80 PRO A C 1
ATOM 667 O O . PRO A 1 80 ? -7.894 -1.136 30.845 1.00 98.12 80 PRO A O 1
ATOM 670 N N . GLY A 1 81 ? -7.707 -0.713 33.052 1.00 97.88 81 GLY A N 1
ATOM 671 C CA . GLY A 1 81 ? -6.782 0.426 32.909 1.00 97.88 81 GLY A CA 1
ATOM 672 C C . GLY A 1 81 ? -5.614 0.152 31.954 1.00 97.88 81 GLY A C 1
ATOM 673 O O . GLY A 1 81 ? -5.363 0.930 31.043 1.00 97.88 81 GLY A O 1
ATOM 674 N N . TYR A 1 82 ? -5.015 -1.043 32.021 1.00 97.69 82 TYR A N 1
ATOM 675 C CA . TYR A 1 82 ? -3.927 -1.426 31.111 1.00 97.69 82 TYR A CA 1
ATOM 676 C C . TYR A 1 82 ? -4.321 -1.430 29.621 1.00 97.69 82 TYR A C 1
ATOM 678 O O . TYR A 1 82 ? -3.447 -1.314 28.764 1.00 97.69 82 TYR A O 1
ATOM 686 N N . GLN A 1 83 ? -5.597 -1.656 29.279 1.00 97.69 83 GLN A N 1
ATOM 687 C CA . GLN A 1 83 ? -6.081 -1.583 27.895 1.00 97.69 83 GLN A CA 1
ATOM 688 C C . GLN A 1 83 ? -6.317 -0.135 27.478 1.00 97.69 83 GLN A C 1
ATOM 690 O O . GLN A 1 83 ? -5.983 0.215 26.348 1.00 97.69 83 GLN A O 1
ATOM 695 N N . GLN A 1 84 ? -6.847 0.688 28.386 1.00 98.38 84 GLN A N 1
ATOM 696 C CA . GLN A 1 84 ? -7.038 2.117 28.155 1.00 98.38 84 GLN A CA 1
ATOM 697 C C . GLN A 1 84 ? -5.696 2.800 27.873 1.00 98.38 84 GLN A C 1
ATOM 699 O O . GLN A 1 84 ? -5.548 3.429 26.825 1.00 98.38 84 GLN A O 1
ATOM 704 N N . ASP A 1 85 ? -4.701 2.580 28.738 1.00 98.06 85 ASP A N 1
ATOM 705 C CA . ASP A 1 85 ? -3.342 3.113 28.584 1.00 98.06 85 ASP A CA 1
ATOM 706 C C . ASP A 1 85 ? -2.747 2.687 27.242 1.00 98.06 85 ASP A C 1
ATOM 708 O O . ASP A 1 85 ? -2.301 3.509 26.452 1.00 98.06 85 ASP A O 1
ATOM 712 N N . LYS A 1 86 ? -2.863 1.397 26.910 1.00 96.81 86 LYS A N 1
ATOM 713 C CA . LYS A 1 86 ? -2.386 0.840 25.640 1.00 96.81 86 LYS A CA 1
ATOM 714 C C . LYS A 1 86 ? -3.016 1.483 24.405 1.00 96.81 86 LYS A C 1
ATOM 716 O O . LYS A 1 86 ? -2.341 1.574 23.382 1.00 96.81 86 LYS A O 1
ATOM 721 N N . ILE A 1 87 ? -4.305 1.814 24.432 1.00 97.62 87 ILE A N 1
ATOM 722 C CA . ILE A 1 87 ? -4.996 2.445 23.295 1.00 97.62 87 ILE A CA 1
ATOM 723 C C . ILE A 1 87 ? -4.607 3.926 23.206 1.00 97.62 87 ILE A C 1
ATOM 725 O O . ILE A 1 87 ? -4.405 4.439 22.105 1.00 97.62 87 ILE A O 1
ATOM 729 N N . SER A 1 88 ? -4.454 4.593 24.351 1.00 97.94 88 SER A N 1
ATOM 730 C CA . SER A 1 88 ? -3.975 5.976 24.434 1.00 97.94 88 SER A CA 1
ATOM 731 C C . SER A 1 88 ? -2.536 6.117 23.939 1.00 97.94 88 SER A C 1
ATOM 733 O O . SER A 1 88 ? -2.272 6.968 23.092 1.00 97.94 88 SER A O 1
ATOM 735 N N . ASP A 1 89 ? -1.644 5.214 24.345 1.00 96.81 89 ASP A N 1
ATOM 736 C CA . ASP A 1 89 ? -0.260 5.151 23.872 1.00 96.81 89 ASP A CA 1
ATOM 737 C C . ASP A 1 89 ? -0.184 4.957 22.350 1.00 96.81 89 ASP A C 1
ATOM 739 O O . ASP A 1 89 ? 0.622 5.601 21.674 1.00 96.81 89 ASP A O 1
ATOM 743 N N . ASP A 1 90 ? -1.037 4.093 21.785 1.00 94.75 90 ASP A N 1
ATOM 744 C CA . ASP A 1 90 ? -1.124 3.899 20.335 1.00 94.75 90 ASP A CA 1
ATOM 745 C C . ASP A 1 90 ? -1.585 5.189 19.633 1.00 94.75 90 ASP A C 1
ATOM 747 O O . ASP A 1 90 ? -0.995 5.591 18.625 1.00 94.75 90 ASP A O 1
ATOM 751 N N . ALA A 1 91 ? -2.613 5.864 20.160 1.00 97.06 91 ALA A N 1
ATOM 752 C CA . ALA A 1 91 ? -3.110 7.123 19.608 1.00 97.06 91 ALA A CA 1
ATOM 753 C C . ALA A 1 91 ? -2.019 8.209 19.616 1.00 97.06 91 ALA A C 1
ATOM 755 O O . ALA A 1 91 ? -1.751 8.827 18.578 1.00 97.06 91 ALA A O 1
ATOM 756 N N . ASP A 1 92 ? -1.323 8.382 20.738 1.00 97.25 92 ASP A N 1
ATOM 757 C CA . ASP A 1 92 ? -0.225 9.339 20.882 1.00 97.25 92 ASP A CA 1
ATOM 758 C C . ASP A 1 92 ? 0.951 8.992 19.964 1.00 97.25 92 ASP A C 1
ATOM 760 O O . ASP A 1 92 ? 1.531 9.868 19.305 1.00 97.25 92 ASP A O 1
ATOM 764 N N . HIS A 1 93 ? 1.278 7.702 19.845 1.00 94.88 93 HIS A N 1
ATOM 765 C CA . HIS A 1 93 ? 2.287 7.214 18.915 1.00 94.88 93 HIS A CA 1
ATOM 766 C C . HIS A 1 93 ? 1.950 7.605 17.471 1.00 94.88 93 HIS A C 1
ATOM 768 O O . HIS A 1 93 ? 2.786 8.200 16.778 1.00 94.88 93 HIS A O 1
ATOM 774 N N . TYR A 1 94 ? 0.730 7.315 17.007 1.00 94.69 94 TYR A N 1
ATOM 775 C CA . TYR A 1 94 ? 0.303 7.650 15.649 1.00 94.69 94 TYR A CA 1
ATOM 776 C C . TYR A 1 94 ? 0.246 9.161 15.426 1.00 94.69 94 TYR A C 1
ATOM 778 O O . TYR A 1 94 ? 0.715 9.646 14.393 1.00 94.69 94 TYR A O 1
ATOM 786 N N . GLN A 1 95 ? -0.221 9.935 16.407 1.00 96.31 95 GLN A N 1
ATOM 787 C CA . GLN A 1 95 ? -0.231 11.392 16.316 1.00 96.31 95 GLN A CA 1
ATOM 788 C C . GLN A 1 95 ? 1.193 11.963 16.200 1.00 96.31 95 GLN A C 1
ATOM 790 O O . GLN A 1 95 ? 1.454 12.842 15.372 1.00 96.31 95 GLN A O 1
ATOM 795 N N . LYS A 1 96 ? 2.152 11.431 16.967 1.00 95.50 96 LYS A N 1
ATOM 796 C CA . LYS A 1 96 ? 3.569 11.810 16.881 1.00 95.50 96 LYS A CA 1
ATOM 797 C C . LYS A 1 96 ? 4.175 11.458 15.522 1.00 95.50 96 LYS A C 1
ATOM 799 O O . LYS A 1 96 ? 4.953 12.248 14.982 1.00 95.50 96 LYS A O 1
ATOM 804 N N . LYS A 1 97 ? 3.812 10.307 14.943 1.00 92.75 97 LYS A N 1
ATOM 805 C CA . LYS A 1 97 ? 4.237 9.902 13.591 1.00 92.75 97 LYS A CA 1
ATOM 806 C C . LYS A 1 97 ? 3.687 10.835 12.511 1.00 92.75 97 LYS A C 1
ATOM 808 O O . LYS A 1 97 ? 4.439 11.232 11.622 1.00 92.75 97 LYS A O 1
ATOM 813 N N . LEU A 1 98 ? 2.431 11.269 12.624 1.00 93.06 98 LEU A N 1
ATOM 814 C CA . LEU A 1 98 ? 1.832 12.239 11.699 1.00 93.06 98 LEU A CA 1
ATOM 815 C C . LEU A 1 98 ? 2.535 13.606 11.741 1.00 93.06 98 LEU A C 1
ATOM 817 O O . LEU A 1 98 ? 2.705 14.234 10.698 1.00 93.06 98 LEU A O 1
ATOM 821 N N . LYS A 1 99 ? 3.013 14.027 12.920 1.00 95.50 99 LYS A N 1
ATOM 822 C CA . LYS A 1 99 ? 3.760 15.282 13.140 1.00 95.50 99 LYS A CA 1
ATOM 823 C C . LYS A 1 99 ? 5.250 15.205 12.755 1.00 95.50 99 LYS A C 1
ATOM 825 O O . LYS A 1 99 ? 6.011 16.131 13.035 1.00 95.50 99 LYS A O 1
ATOM 830 N N . THR A 1 100 ? 5.710 14.112 12.140 1.00 94.12 100 THR A N 1
ATOM 831 C CA . THR A 1 100 ? 7.110 13.991 11.700 1.00 94.12 100 THR A CA 1
ATOM 832 C C . THR A 1 100 ? 7.469 15.044 10.651 1.00 94.12 100 THR A C 1
ATOM 834 O O . THR A 1 100 ? 6.700 15.339 9.737 1.00 94.12 100 THR A O 1
ATOM 837 N N . SER A 1 101 ? 8.669 15.621 10.776 1.00 95.44 101 SER A N 1
ATOM 838 C CA . SER A 1 101 ? 9.131 16.664 9.861 1.00 95.44 101 SER A CA 1
ATOM 839 C C . SER A 1 101 ? 9.357 16.127 8.448 1.00 95.44 101 SER A C 1
ATOM 841 O O . SER A 1 101 ? 9.783 14.986 8.254 1.00 95.44 101 SER A O 1
ATOM 843 N N . TRP A 1 102 ? 9.153 16.988 7.450 1.00 93.62 102 TRP A N 1
ATOM 844 C CA . TRP A 1 102 ? 9.350 16.649 6.037 1.00 93.62 102 TRP A CA 1
ATOM 845 C C . TRP A 1 102 ? 10.751 16.081 5.748 1.00 93.62 102 TRP A C 1
ATOM 847 O O . TRP A 1 102 ? 10.884 15.146 4.967 1.00 93.62 102 TRP A O 1
ATOM 857 N N . ARG A 1 103 ? 11.792 16.577 6.438 1.00 95.81 103 ARG A N 1
ATOM 858 C CA . ARG A 1 103 ? 13.174 16.076 6.312 1.00 95.81 103 ARG A CA 1
ATOM 859 C C . ARG A 1 103 ? 13.301 14.612 6.731 1.00 95.81 103 ARG A C 1
ATOM 861 O O . ARG A 1 103 ? 14.016 13.854 6.085 1.00 95.81 103 ARG A O 1
ATOM 868 N N . LYS A 1 104 ? 12.607 14.206 7.801 1.00 93.31 104 LYS A N 1
ATOM 869 C CA . LYS A 1 104 ? 12.586 12.804 8.247 1.00 93.31 104 LYS A CA 1
ATOM 870 C C . LYS A 1 104 ? 11.863 11.920 7.234 1.00 93.31 104 LYS A C 1
ATOM 872 O O . LYS A 1 104 ? 12.359 10.839 6.941 1.00 93.31 104 LYS A O 1
ATOM 877 N N . LYS A 1 105 ? 10.756 12.402 6.658 1.00 91.06 105 LYS A N 1
ATOM 878 C CA . LYS A 1 105 ? 10.035 11.691 5.590 1.00 91.06 105 LYS A CA 1
ATOM 879 C C . LYS A 1 105 ? 10.894 11.520 4.342 1.00 91.06 105 LYS A C 1
ATOM 881 O O . LYS A 1 105 ? 10.998 10.412 3.840 1.00 91.06 105 LYS A O 1
ATOM 886 N N . LEU A 1 106 ? 11.591 12.574 3.911 1.00 93.25 106 LEU A N 1
ATOM 887 C CA . LEU A 1 106 ? 12.503 12.509 2.769 1.00 93.25 106 LEU A CA 1
ATOM 888 C C . LEU A 1 106 ? 13.647 11.513 3.002 1.00 93.25 106 LEU A C 1
ATOM 890 O O . LEU A 1 106 ? 13.948 10.712 2.123 1.00 93.25 106 LEU A O 1
ATOM 894 N N . ARG A 1 107 ? 14.253 11.526 4.197 1.00 93.75 107 ARG A N 1
ATOM 895 C CA . ARG A 1 107 ? 15.254 10.520 4.576 1.00 93.75 107 ARG A CA 1
ATOM 896 C C . ARG A 1 107 ? 14.667 9.112 4.508 1.00 93.75 107 ARG A C 1
ATOM 898 O O . ARG A 1 107 ? 15.283 8.240 3.913 1.00 93.75 107 ARG A O 1
ATOM 905 N N . SER A 1 108 ? 13.456 8.919 5.027 1.00 89.44 108 SER A N 1
ATOM 906 C CA . SER A 1 108 ? 12.773 7.630 4.941 1.00 89.44 108 SER A CA 1
ATOM 907 C C . SER A 1 108 ? 12.483 7.207 3.497 1.00 89.44 108 SER A C 1
ATOM 909 O O . SER A 1 108 ? 12.586 6.022 3.205 1.00 89.44 108 SER A O 1
ATOM 911 N N . SER A 1 109 ? 12.162 8.130 2.582 1.00 90.06 109 SER A N 1
ATOM 912 C CA . SER A 1 109 ? 12.015 7.823 1.148 1.00 90.06 109 SER A CA 1
ATOM 913 C C . SER A 1 109 ? 13.317 7.307 0.547 1.00 90.06 109 SER A C 1
ATOM 915 O O . SER A 1 109 ? 13.300 6.341 -0.213 1.00 90.06 109 SER A O 1
ATOM 917 N N . ILE A 1 110 ? 14.445 7.921 0.907 1.00 91.94 110 ILE A N 1
ATOM 918 C CA . ILE A 1 110 ? 15.771 7.476 0.466 1.00 91.94 110 ILE A CA 1
ATOM 919 C C . ILE A 1 110 ? 16.087 6.099 1.057 1.00 91.94 110 ILE A C 1
ATOM 921 O O . ILE A 1 110 ? 16.507 5.209 0.323 1.00 91.94 110 ILE A O 1
ATOM 925 N N . ASP A 1 111 ? 15.832 5.894 2.349 1.00 90.50 111 ASP A N 1
ATOM 926 C CA . ASP A 1 111 ? 16.083 4.615 3.019 1.00 90.50 111 ASP A CA 1
ATOM 927 C C . ASP A 1 111 ? 15.235 3.487 2.404 1.00 90.50 111 ASP A C 1
ATOM 929 O O . ASP A 1 111 ? 15.750 2.404 2.134 1.00 90.50 111 ASP A O 1
ATOM 933 N N . ILE A 1 112 ? 13.961 3.748 2.093 1.00 87.44 112 ILE A N 1
ATOM 934 C CA . ILE A 1 112 ? 13.087 2.799 1.387 1.00 87.44 112 ILE A CA 1
ATOM 935 C C . ILE A 1 112 ? 13.611 2.519 -0.022 1.00 87.44 112 ILE A C 1
ATOM 937 O O . ILE A 1 112 ? 13.648 1.366 -0.441 1.00 87.44 112 ILE A O 1
ATOM 941 N N . PHE A 1 113 ? 14.041 3.541 -0.758 1.00 89.44 113 PHE A N 1
ATOM 942 C CA . PHE A 1 113 ? 14.587 3.345 -2.097 1.00 89.44 113 PHE A CA 1
ATOM 943 C C . PHE A 1 113 ? 15.863 2.489 -2.078 1.00 89.44 113 PHE A C 1
ATOM 945 O O . PHE A 1 113 ? 16.026 1.588 -2.902 1.00 89.44 113 PHE A O 1
ATOM 952 N N . LEU A 1 114 ? 16.764 2.745 -1.127 1.00 91.12 114 LEU A N 1
ATOM 953 C CA . LEU A 1 114 ? 18.041 2.043 -1.024 1.00 91.12 114 LEU A CA 1
ATOM 954 C C . LEU A 1 114 ? 17.885 0.620 -0.480 1.00 91.12 114 LEU A C 1
ATOM 956 O O . LEU A 1 114 ? 18.504 -0.300 -1.023 1.00 91.12 114 LEU A O 1
ATOM 960 N N . TRP A 1 115 ? 17.057 0.438 0.550 1.00 90.06 115 TRP A N 1
ATOM 961 C CA . TRP A 1 115 ? 16.997 -0.796 1.342 1.00 90.06 115 TRP A CA 1
ATOM 962 C C . TRP A 1 115 ? 15.652 -1.520 1.292 1.00 90.06 115 TRP A C 1
ATOM 964 O O . TRP A 1 115 ? 15.615 -2.726 1.504 1.00 90.06 115 TRP A O 1
ATOM 974 N N . GLY A 1 116 ? 14.555 -0.813 1.023 1.00 87.69 116 GLY A N 1
ATOM 975 C CA . GLY A 1 116 ? 13.203 -1.383 1.001 1.00 87.69 116 GLY A CA 1
ATOM 976 C C . GLY A 1 116 ? 12.780 -1.964 -0.350 1.00 87.69 116 GLY A C 1
ATOM 977 O O . GLY A 1 116 ? 11.884 -2.803 -0.394 1.00 87.69 116 GLY A O 1
ATOM 978 N N . LEU A 1 117 ? 13.403 -1.541 -1.454 1.00 90.62 117 LEU A N 1
ATOM 979 C CA . LEU A 1 117 ? 13.075 -2.056 -2.783 1.00 90.62 117 LEU A CA 1
ATOM 980 C C . LEU A 1 117 ? 13.783 -3.383 -3.087 1.00 90.62 117 LEU A C 1
ATOM 982 O O . LEU A 1 117 ? 15.000 -3.474 -2.883 1.00 90.62 117 LEU A O 1
ATOM 986 N N . PRO A 1 118 ? 13.074 -4.364 -3.686 1.00 92.50 118 PRO A N 1
ATOM 987 C CA . PRO A 1 118 ? 13.695 -5.570 -4.218 1.00 92.50 118 PRO A CA 1
ATOM 988 C C . PRO A 1 118 ? 14.856 -5.236 -5.156 1.00 92.50 118 PRO A C 1
ATOM 990 O O . PRO A 1 118 ? 14.754 -4.336 -6.001 1.00 92.50 118 PRO A O 1
ATOM 993 N N . LEU A 1 119 ? 15.961 -5.975 -5.023 1.00 94.62 119 LEU A N 1
ATOM 994 C CA . LEU A 1 119 ? 17.214 -5.674 -5.717 1.00 94.62 119 LEU A CA 1
ATOM 995 C C . LEU A 1 119 ? 17.016 -5.585 -7.233 1.00 94.62 119 LEU A C 1
ATOM 997 O O . LEU A 1 119 ? 17.434 -4.603 -7.841 1.00 94.62 119 LEU A O 1
ATOM 1001 N N . PHE A 1 120 ? 16.334 -6.558 -7.841 1.00 96.50 120 PHE A N 1
ATOM 1002 C CA . PHE A 1 120 ? 16.107 -6.574 -9.288 1.00 96.50 120 PHE A CA 1
ATOM 1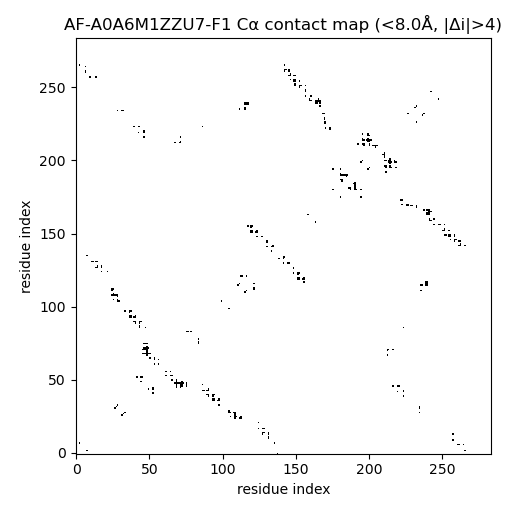003 C C . PHE A 1 120 ? 15.259 -5.394 -9.772 1.00 96.50 120 PHE A C 1
ATOM 1005 O O . PHE A 1 120 ? 15.557 -4.819 -10.817 1.00 96.50 120 PHE A O 1
ATOM 1012 N N . LYS A 1 121 ? 14.258 -4.971 -8.992 1.00 94.62 121 LYS A N 1
ATOM 1013 C CA . LYS A 1 121 ? 13.408 -3.820 -9.323 1.00 94.62 121 LYS A CA 1
ATOM 1014 C C . LYS A 1 121 ? 14.178 -2.503 -9.242 1.00 94.62 121 LYS A C 1
ATOM 1016 O O . LYS A 1 121 ? 14.097 -1.679 -10.151 1.00 94.62 121 LYS A O 1
ATOM 1021 N N . LYS A 1 122 ? 14.983 -2.332 -8.188 1.00 95.38 122 LYS A N 1
ATOM 1022 C CA . LYS A 1 122 ? 15.885 -1.183 -8.019 1.00 95.38 122 LYS A CA 1
ATOM 1023 C C . LYS A 1 122 ? 16.900 -1.099 -9.161 1.00 95.38 122 LYS A C 1
ATOM 1025 O O . LYS A 1 122 ? 17.054 -0.048 -9.779 1.00 95.38 122 LYS A O 1
ATOM 1030 N N . THR A 1 123 ? 17.547 -2.219 -9.473 1.00 97.12 123 THR A N 1
ATOM 1031 C CA . THR A 1 123 ? 18.519 -2.332 -10.564 1.00 97.12 123 THR A CA 1
ATOM 1032 C C . THR A 1 123 ? 17.869 -2.020 -11.910 1.00 97.12 123 THR A C 1
ATOM 1034 O O . THR A 1 123 ? 18.402 -1.214 -12.668 1.00 97.12 123 THR A O 1
ATOM 1037 N N . TRP A 1 124 ? 16.679 -2.563 -12.181 1.00 97.75 124 TRP A N 1
ATOM 1038 C CA . TRP A 1 124 ? 15.915 -2.243 -13.387 1.00 97.75 124 TRP A CA 1
ATOM 1039 C C . TRP A 1 124 ? 15.624 -0.748 -13.518 1.00 97.75 124 TRP A C 1
ATOM 1041 O O . TRP A 1 124 ? 15.804 -0.189 -14.599 1.00 97.75 124 TRP A O 1
ATOM 1051 N N . LEU A 1 125 ? 15.223 -0.082 -12.432 1.00 97.25 125 LEU A N 1
ATOM 1052 C CA . LEU A 1 125 ? 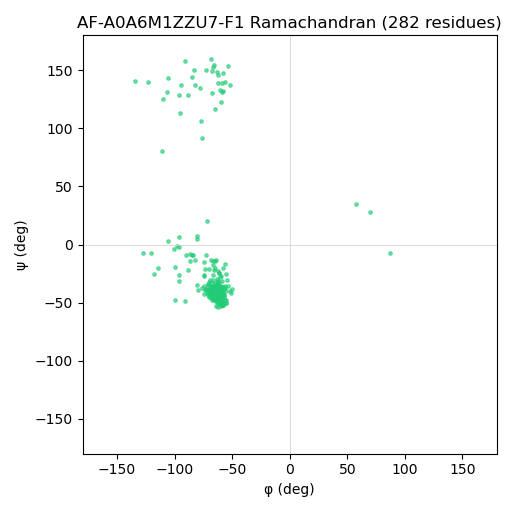14.917 1.346 -12.459 1.00 97.25 125 LEU A CA 1
ATOM 1053 C C . LEU A 1 125 ? 16.163 2.168 -12.823 1.00 97.25 125 LEU A C 1
ATOM 1055 O O . LEU A 1 125 ? 16.112 3.006 -13.722 1.00 97.25 125 LEU A O 1
ATOM 1059 N N . ILE A 1 126 ? 17.295 1.881 -12.171 1.00 97.44 126 ILE A N 1
ATOM 1060 C CA . ILE A 1 126 ? 18.580 2.546 -12.426 1.00 97.44 126 ILE A CA 1
ATOM 1061 C C . ILE A 1 126 ? 19.019 2.326 -13.880 1.00 97.44 126 ILE A C 1
ATOM 1063 O O . ILE A 1 126 ? 19.303 3.289 -14.596 1.00 97.44 126 ILE A O 1
ATOM 1067 N N . PHE A 1 127 ? 19.024 1.073 -14.346 1.00 98.00 127 PHE A N 1
ATOM 1068 C CA . PHE A 1 127 ? 19.424 0.752 -15.715 1.00 98.00 127 PHE A CA 1
ATOM 1069 C C . PHE A 1 127 ? 18.460 1.309 -16.757 1.00 98.00 127 PHE A C 1
ATOM 1071 O O . PHE A 1 127 ? 18.912 1.682 -17.832 1.00 98.00 127 PHE A O 1
ATOM 1078 N N . THR A 1 128 ? 17.170 1.445 -16.451 1.00 98.19 128 THR A N 1
ATOM 1079 C CA . THR A 1 128 ? 16.216 2.073 -17.370 1.00 98.19 128 THR A CA 1
ATOM 1080 C C . THR A 1 128 ? 16.612 3.516 -17.669 1.00 98.19 128 THR A C 1
ATOM 1082 O O . THR A 1 128 ? 16.681 3.886 -18.842 1.00 98.19 128 THR A O 1
ATOM 1085 N N . PHE A 1 129 ? 16.947 4.315 -16.650 1.00 98.12 129 PHE A N 1
ATOM 1086 C CA . PHE A 1 129 ? 17.436 5.679 -16.867 1.00 98.12 129 PHE A CA 1
ATOM 1087 C C . PHE A 1 129 ? 18.759 5.687 -17.642 1.00 98.12 129 PHE A C 1
ATOM 1089 O O . PHE A 1 129 ? 18.862 6.372 -18.658 1.00 98.12 129 PHE A O 1
ATOM 1096 N N . ILE A 1 130 ? 19.746 4.892 -17.212 1.00 98.12 130 ILE A N 1
ATOM 1097 C CA . ILE A 1 130 ? 21.075 4.842 -17.848 1.00 98.12 130 ILE A CA 1
ATOM 1098 C C . ILE A 1 130 ? 20.973 4.438 -19.325 1.00 98.12 130 ILE A C 1
ATOM 1100 O O . ILE A 1 130 ? 21.536 5.109 -20.190 1.00 98.12 130 ILE A O 1
ATOM 1104 N N . ILE A 1 131 ? 20.241 3.368 -19.638 1.00 97.62 131 ILE A N 1
ATOM 1105 C CA . ILE A 1 131 ? 20.064 2.867 -21.007 1.00 97.62 131 ILE A CA 1
ATOM 1106 C C . ILE A 1 131 ? 19.320 3.901 -21.858 1.00 97.62 131 ILE A C 1
ATOM 1108 O O . ILE A 1 131 ? 19.771 4.236 -22.949 1.00 97.62 131 ILE A O 1
ATOM 1112 N N . CYS A 1 132 ? 18.223 4.477 -21.363 1.00 97.69 132 CYS A N 1
ATOM 1113 C CA . CYS A 1 132 ? 17.480 5.474 -22.133 1.00 97.69 132 CYS A CA 1
ATOM 1114 C C . CYS A 1 132 ? 18.327 6.720 -22.438 1.00 97.69 132 CYS A C 1
ATOM 1116 O O . CYS A 1 132 ? 18.350 7.172 -23.583 1.00 97.69 132 CYS A O 1
ATOM 1118 N N . PHE A 1 133 ? 19.069 7.249 -21.458 1.00 97.56 133 PHE A N 1
ATOM 1119 C CA . PHE A 1 133 ? 19.959 8.389 -21.687 1.00 97.56 133 PHE A CA 1
ATOM 1120 C C . PHE A 1 133 ? 21.118 8.038 -22.625 1.00 97.56 133 PHE A C 1
ATOM 1122 O O . PHE A 1 133 ? 21.373 8.787 -23.563 1.00 97.56 133 PHE A O 1
ATOM 1129 N N . THR A 1 134 ? 21.791 6.899 -22.444 1.00 96.94 134 THR A N 1
ATOM 1130 C CA . THR A 1 134 ? 22.895 6.488 -23.337 1.00 96.94 134 THR A CA 1
ATOM 1131 C C . THR A 1 134 ? 22.443 6.294 -24.784 1.00 96.94 134 THR A C 1
ATOM 1133 O O . THR A 1 134 ? 23.173 6.681 -25.697 1.00 96.94 134 THR A O 1
ATOM 1136 N N . ILE A 1 135 ? 21.226 5.786 -25.015 1.00 95.12 135 ILE A N 1
ATOM 1137 C CA . ILE A 1 135 ? 20.649 5.730 -26.363 1.00 95.12 135 ILE A CA 1
ATOM 1138 C C . ILE A 1 135 ? 20.391 7.141 -26.888 1.00 95.12 135 ILE A C 1
ATOM 1140 O O . ILE A 1 135 ? 20.789 7.438 -28.008 1.00 95.12 135 ILE A O 1
ATOM 1144 N N . LEU A 1 136 ? 19.794 8.043 -26.101 1.00 94.94 136 LEU A N 1
ATOM 1145 C CA . LEU A 1 136 ? 19.569 9.431 -26.532 1.00 94.94 136 LEU A CA 1
ATOM 1146 C C . LEU A 1 136 ? 20.880 10.157 -26.889 1.00 94.94 136 LEU A C 1
ATOM 1148 O O . LEU A 1 136 ? 20.909 10.900 -27.872 1.00 94.94 136 LEU A O 1
ATOM 1152 N N . TYR A 1 137 ? 21.965 9.881 -26.160 1.00 95.62 137 TYR A N 1
ATOM 1153 C CA . TYR A 1 137 ? 23.319 10.382 -26.432 1.00 95.62 137 TYR A CA 1
ATOM 1154 C C . TYR A 1 137 ? 24.078 9.606 -27.523 1.00 95.62 137 TYR A C 1
ATOM 1156 O O . TYR A 1 137 ? 25.237 9.915 -27.784 1.00 95.62 137 TYR A O 1
ATOM 1164 N N . GLN A 1 138 ? 23.444 8.634 -28.190 1.00 92.81 138 GLN A N 1
ATOM 1165 C CA . GLN A 1 138 ? 24.026 7.864 -29.302 1.00 92.81 138 GLN A CA 1
ATOM 1166 C C . GLN A 1 138 ? 25.328 7.131 -28.928 1.00 92.81 138 GLN A C 1
ATOM 1168 O O . GLN A 1 138 ? 26.235 6.988 -29.749 1.00 92.81 138 GLN A O 1
ATOM 1173 N N . VAL A 1 139 ? 25.435 6.639 -27.691 1.00 94.38 139 VAL A N 1
ATOM 1174 C CA . VAL A 1 139 ? 26.609 5.872 -27.256 1.00 94.38 139 VAL A CA 1
ATOM 1175 C C . VAL A 1 139 ? 26.658 4.528 -27.993 1.00 94.38 139 VAL A C 1
ATOM 1177 O O . VAL A 1 139 ? 25.674 3.783 -28.031 1.00 94.38 139 VAL A O 1
ATOM 1180 N N . ARG A 1 140 ? 27.822 4.192 -28.567 1.00 89.38 140 ARG A N 1
ATOM 1181 C CA . ARG A 1 140 ? 28.040 2.909 -29.257 1.00 89.38 140 ARG A CA 1
ATOM 1182 C C . ARG A 1 140 ? 27.785 1.743 -28.296 1.00 89.38 140 ARG A C 1
ATOM 1184 O O . ARG A 1 140 ? 28.291 1.735 -27.180 1.00 89.38 140 ARG A O 1
ATOM 1191 N N . GLY A 1 141 ? 27.001 0.758 -28.731 1.00 89.88 141 GLY A N 1
ATOM 1192 C CA . GLY A 1 141 ? 26.661 -0.424 -27.928 1.00 89.88 141 GLY A CA 1
ATOM 1193 C C . GLY A 1 141 ? 25.443 -0.268 -27.009 1.00 89.88 141 GLY A C 1
ATOM 1194 O O . GLY A 1 141 ? 24.964 -1.273 -26.486 1.00 89.88 141 GLY A O 1
ATOM 1195 N N . ALA A 1 142 ? 24.866 0.934 -26.876 1.00 94.12 142 ALA A N 1
ATOM 1196 C CA . ALA A 1 142 ? 23.673 1.154 -26.051 1.00 94.12 142 ALA A CA 1
ATOM 1197 C C . ALA A 1 142 ? 22.440 0.354 -26.526 1.00 94.12 142 ALA A C 1
ATOM 1199 O O . ALA A 1 142 ? 21.558 0.038 -25.737 1.00 94.12 142 ALA A O 1
ATOM 1200 N N . LEU A 1 143 ? 22.380 -0.026 -27.808 1.00 94.00 143 LEU A N 1
ATOM 1201 C CA . LEU A 1 143 ? 21.307 -0.877 -28.340 1.00 94.00 143 LEU A CA 1
ATOM 1202 C C . LEU A 1 143 ? 21.386 -2.326 -27.841 1.00 94.00 143 LEU A C 1
ATOM 1204 O O . LEU A 1 143 ? 20.357 -2.974 -27.671 1.00 94.00 143 LEU A O 1
ATOM 1208 N N . ILE A 1 144 ? 22.596 -2.838 -27.598 1.00 95.62 144 ILE A N 1
ATOM 1209 C CA . ILE A 1 144 ? 22.792 -4.201 -27.088 1.00 95.62 144 ILE A CA 1
ATOM 1210 C C . ILE A 1 144 ? 22.407 -4.247 -25.606 1.00 95.62 144 ILE A C 1
ATOM 1212 O O . ILE A 1 144 ? 21.753 -5.192 -25.168 1.00 95.62 144 ILE A O 1
ATOM 1216 N N . THR A 1 145 ? 22.739 -3.200 -24.843 1.00 96.94 145 THR A N 1
ATOM 1217 C CA . THR A 1 145 ? 22.454 -3.142 -23.402 1.00 96.94 145 THR A CA 1
ATOM 1218 C C . THR A 1 145 ? 20.961 -3.084 -23.078 1.00 96.94 145 THR A C 1
ATOM 1220 O O . THR A 1 145 ? 20.588 -3.442 -21.965 1.00 96.94 145 THR A O 1
ATOM 1223 N N . VAL A 1 146 ? 20.081 -2.737 -24.029 1.00 97.25 146 VAL A N 1
ATOM 1224 C CA . VAL A 1 146 ? 18.619 -2.750 -23.815 1.00 97.25 146 VAL A CA 1
ATOM 1225 C C . VAL A 1 146 ? 18.097 -4.126 -23.412 1.00 97.25 146 VAL A C 1
ATOM 1227 O O . VAL A 1 146 ? 17.159 -4.213 -22.621 1.00 97.25 146 VAL A O 1
ATOM 1230 N N . TRP A 1 147 ? 18.730 -5.205 -23.882 1.00 98.25 147 TRP A N 1
ATOM 1231 C CA . TRP A 1 147 ? 18.366 -6.578 -23.520 1.00 98.25 147 TRP A CA 1
ATOM 1232 C C . TRP A 1 147 ? 18.575 -6.906 -22.036 1.00 98.25 147 TRP A C 1
ATOM 1234 O O . TRP A 1 147 ? 18.002 -7.873 -21.534 1.00 98.25 147 TRP A O 1
ATOM 1244 N N . LEU A 1 148 ? 19.312 -6.070 -21.301 1.00 97.88 148 LEU A N 1
ATOM 1245 C CA . LEU A 1 148 ? 19.422 -6.186 -19.851 1.00 97.88 148 LEU A CA 1
ATOM 1246 C C . LEU A 1 148 ? 18.075 -5.940 -19.150 1.00 97.88 148 LEU A C 1
ATOM 1248 O O . LEU A 1 148 ? 17.798 -6.562 -18.129 1.00 97.88 148 LEU A O 1
ATOM 1252 N N . LEU A 1 149 ? 17.214 -5.070 -19.691 1.00 98.00 149 LEU A N 1
ATOM 1253 C CA . LEU A 1 149 ? 15.923 -4.735 -19.080 1.00 98.00 149 LEU A CA 1
ATOM 1254 C C . LEU A 1 149 ? 14.955 -5.929 -19.001 1.00 98.00 149 LEU A C 1
ATOM 1256 O O . LEU A 1 149 ? 14.485 -6.212 -17.895 1.00 98.00 149 LEU A O 1
ATOM 1260 N N . PRO A 1 150 ? 14.661 -6.665 -20.098 1.00 98.44 150 PRO A N 1
ATOM 1261 C CA . PRO A 1 150 ? 13.820 -7.854 -20.016 1.00 98.44 150 PRO A CA 1
ATOM 1262 C C . PRO A 1 150 ? 14.436 -8.929 -19.116 1.00 98.44 150 PRO A C 1
ATOM 1264 O O . PRO A 1 150 ? 13.708 -9.536 -18.334 1.00 98.44 150 PRO A O 1
ATOM 1267 N N . PHE A 1 151 ? 15.762 -9.106 -19.139 1.00 98.38 151 PHE A N 1
ATOM 1268 C CA . PHE A 1 151 ? 16.448 -10.037 -18.240 1.00 98.38 151 PHE A CA 1
ATOM 1269 C C . PHE A 1 151 ? 16.225 -9.684 -16.761 1.00 98.38 151 PHE A C 1
ATOM 1271 O O . PHE A 1 151 ? 15.769 -10.524 -15.990 1.00 98.38 151 PHE A O 1
ATOM 1278 N N . LEU A 1 152 ? 16.441 -8.422 -16.371 1.00 98.12 152 LEU A N 1
ATOM 1279 C CA . LEU A 1 152 ? 16.184 -7.956 -15.005 1.00 98.12 152 LEU A CA 1
ATOM 1280 C C . LEU A 1 152 ? 14.713 -8.116 -14.608 1.00 98.12 152 LEU A C 1
ATOM 1282 O O . LEU A 1 152 ? 14.422 -8.507 -13.478 1.00 98.12 152 LEU A O 1
ATOM 1286 N N . SER A 1 153 ? 13.782 -7.843 -15.527 1.00 98.12 153 SER A N 1
ATOM 1287 C CA . SER A 1 153 ? 12.353 -8.029 -15.260 1.00 98.12 153 SER A CA 1
ATOM 1288 C C . SER A 1 153 ? 11.958 -9.501 -15.104 1.00 98.12 153 SER A C 1
ATOM 1290 O O . SER A 1 153 ? 11.101 -9.802 -14.279 1.00 98.12 153 SER A O 1
ATOM 1292 N N . LEU A 1 154 ? 12.620 -10.421 -15.817 1.00 98.38 154 LEU A N 1
ATOM 1293 C CA . LEU A 1 154 ? 12.437 -11.861 -15.642 1.00 98.38 154 LEU A CA 1
ATOM 1294 C C . LEU A 1 154 ? 12.985 -12.326 -14.291 1.00 98.38 154 LEU A C 1
ATOM 1296 O O . LEU A 1 154 ? 12.292 -13.038 -13.572 1.00 98.38 154 LEU A O 1
ATOM 1300 N N . CYS A 1 155 ? 14.190 -11.889 -13.914 1.00 98.19 155 CYS A N 1
ATOM 1301 C CA . CYS A 1 155 ? 14.747 -12.177 -12.592 1.00 98.19 155 CYS A CA 1
ATOM 1302 C C . CYS A 1 155 ? 13.826 -11.669 -11.479 1.00 98.19 155 CYS A C 1
ATOM 1304 O O . CYS A 1 155 ? 13.559 -12.405 -10.536 1.00 98.19 155 CYS A O 1
ATOM 1306 N N . TYR A 1 156 ? 13.290 -10.453 -11.617 1.00 97.06 156 TYR A N 1
ATOM 1307 C CA . TYR A 1 156 ? 12.318 -9.907 -10.672 1.00 97.06 156 TYR A CA 1
ATOM 1308 C C . TYR A 1 156 ? 11.016 -10.719 -10.624 1.00 97.06 156 TYR A C 1
ATOM 1310 O O . TYR A 1 156 ? 10.495 -10.963 -9.541 1.00 97.06 156 TYR A O 1
ATOM 1318 N N . LEU A 1 157 ? 10.500 -11.168 -11.773 1.00 97.69 157 LEU A N 1
ATOM 1319 C CA . LEU A 1 157 ? 9.313 -12.023 -11.835 1.00 97.69 157 LEU A CA 1
ATOM 1320 C C . LEU A 1 157 ? 9.536 -13.331 -11.068 1.00 97.69 157 LEU A C 1
ATOM 1322 O O . LEU A 1 157 ? 8.680 -13.718 -10.276 1.00 97.69 157 LEU A O 1
ATOM 1326 N N . LEU A 1 158 ? 10.674 -13.996 -11.285 1.00 97.69 158 LEU A N 1
ATOM 1327 C CA . LEU A 1 158 ? 11.013 -15.247 -10.603 1.00 97.69 158 LEU A CA 1
ATOM 1328 C C . LEU A 1 158 ? 11.209 -15.022 -9.099 1.00 97.69 158 LEU A C 1
ATOM 1330 O O . LEU A 1 158 ? 10.614 -15.733 -8.294 1.00 97.69 158 LEU A O 1
ATOM 1334 N N . ASP A 1 159 ? 11.978 -14.001 -8.722 1.00 95.94 159 ASP A N 1
ATOM 1335 C CA . ASP A 1 159 ? 12.204 -13.599 -7.330 1.00 95.94 159 ASP A CA 1
ATOM 1336 C C . ASP A 1 159 ? 10.877 -13.335 -6.603 1.00 95.94 159 ASP A C 1
ATOM 1338 O O . ASP A 1 159 ? 10.595 -13.941 -5.570 1.00 95.94 159 ASP A O 1
ATOM 1342 N N . ASN A 1 160 ? 9.989 -12.531 -7.195 1.00 94.94 160 ASN A N 1
ATOM 1343 C CA . ASN A 1 160 ? 8.685 -12.241 -6.607 1.00 94.94 160 ASN A CA 1
ATOM 1344 C C . ASN A 1 160 ? 7.777 -13.482 -6.560 1.00 94.94 160 ASN A C 1
ATOM 1346 O O . ASN A 1 160 ? 7.038 -13.677 -5.598 1.00 94.94 160 ASN A O 1
ATOM 1350 N N . HIS A 1 161 ? 7.835 -14.355 -7.567 1.00 94.94 161 HIS A N 1
ATOM 1351 C CA . HIS A 1 161 ? 7.007 -15.556 -7.592 1.00 94.94 161 HIS A CA 1
ATOM 1352 C C . HIS A 1 161 ? 7.409 -16.583 -6.525 1.00 94.94 161 HIS A C 1
ATOM 1354 O O . HIS A 1 161 ? 6.519 -17.192 -5.928 1.00 94.94 161 HIS A O 1
ATOM 1360 N N . PHE A 1 162 ? 8.714 -16.781 -6.308 1.00 94.94 162 PHE A N 1
ATOM 1361 C CA . PHE A 1 162 ? 9.238 -17.833 -5.433 1.00 94.94 162 PHE A CA 1
ATOM 1362 C C . PHE A 1 162 ? 9.549 -17.370 -4.009 1.00 94.94 162 PHE A C 1
ATOM 1364 O O . PHE A 1 162 ? 9.437 -18.175 -3.089 1.00 94.94 162 PHE A O 1
ATOM 1371 N N . LEU A 1 163 ? 9.949 -16.110 -3.816 1.00 92.50 163 LEU A N 1
ATOM 1372 C CA . LEU A 1 163 ? 10.484 -15.630 -2.537 1.00 92.50 163 LEU A CA 1
ATOM 1373 C C . LEU A 1 163 ? 9.591 -14.588 -1.851 1.00 92.50 163 LEU A C 1
ATOM 1375 O O . LEU A 1 163 ? 9.707 -14.410 -0.638 1.00 92.50 163 LEU A O 1
ATOM 1379 N N . ALA A 1 164 ? 8.688 -13.912 -2.573 1.00 90.50 164 ALA A N 1
ATOM 1380 C CA . ALA A 1 164 ? 7.835 -12.898 -1.956 1.00 90.50 164 ALA A CA 1
ATOM 1381 C C . ALA A 1 164 ? 6.673 -13.519 -1.170 1.00 90.50 164 ALA A C 1
ATOM 1383 O O . ALA A 1 164 ? 5.941 -14.392 -1.649 1.00 90.50 164 ALA A O 1
ATOM 1384 N N . THR A 1 165 ? 6.456 -13.005 0.038 1.00 88.44 165 THR A N 1
ATOM 1385 C CA . THR A 1 165 ? 5.304 -13.358 0.863 1.00 88.44 165 THR A CA 1
ATOM 1386 C C . THR A 1 165 ? 4.095 -12.505 0.475 1.00 88.44 165 THR A C 1
ATOM 1388 O O . THR A 1 165 ? 4.238 -11.332 0.117 1.00 88.44 165 THR A O 1
ATOM 1391 N N . PRO A 1 166 ? 2.873 -13.063 0.504 1.00 85.00 166 PRO A N 1
ATOM 1392 C CA . PRO A 1 166 ? 1.677 -12.269 0.260 1.00 85.00 166 PRO A CA 1
ATOM 1393 C C . PRO A 1 166 ? 1.568 -11.158 1.314 1.00 85.00 166 PRO A C 1
ATOM 1395 O O . PRO A 1 166 ? 1.723 -11.408 2.509 1.00 85.00 166 PRO A O 1
ATOM 1398 N N . SER A 1 167 ? 1.291 -9.928 0.872 1.00 82.38 167 SER A N 1
ATOM 1399 C CA . SER A 1 167 ? 1.009 -8.819 1.787 1.00 82.38 167 SER A CA 1
ATOM 1400 C C . SER A 1 167 ? -0.410 -8.983 2.323 1.00 82.38 167 SER A C 1
ATOM 1402 O O . SER A 1 167 ? -1.383 -8.572 1.695 1.00 82.38 167 SER A O 1
ATOM 1404 N N . ILE A 1 168 ? -0.534 -9.658 3.461 1.00 83.56 168 ILE A N 1
ATOM 1405 C CA . ILE A 1 168 ? -1.809 -9.839 4.151 1.00 83.56 168 ILE A CA 1
ATOM 1406 C C . ILE A 1 168 ? -1.898 -8.763 5.233 1.00 83.56 168 ILE A C 1
ATOM 1408 O O . ILE A 1 168 ? -0.974 -8.599 6.027 1.00 83.56 168 ILE A O 1
ATOM 1412 N N . SER A 1 169 ? -3.002 -8.010 5.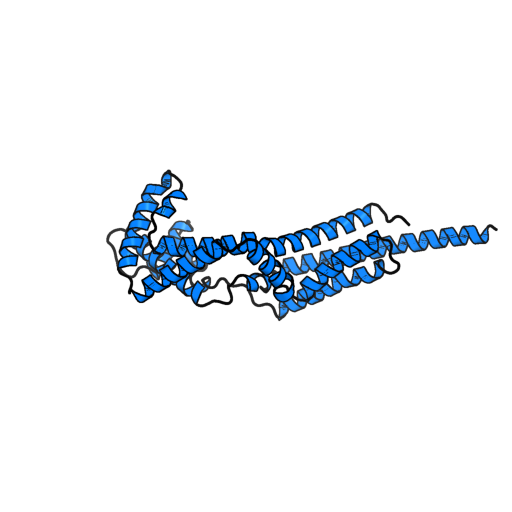263 1.00 85.81 169 SER A N 1
ATOM 1413 C CA . SER A 1 169 ? -3.236 -7.037 6.335 1.00 85.81 169 SER A CA 1
ATOM 1414 C C . SER A 1 169 ? -3.248 -7.754 7.695 1.00 85.81 169 SER A C 1
ATOM 1416 O O . SER A 1 169 ? -3.890 -8.802 7.804 1.00 85.81 169 SER A O 1
ATOM 1418 N N . PRO A 1 170 ? -2.650 -7.195 8.764 1.00 87.62 170 PRO A N 1
ATOM 1419 C CA . PRO A 1 170 ? -2.584 -7.844 10.078 1.00 87.62 170 PRO A CA 1
ATOM 1420 C C . PRO A 1 170 ? -3.945 -8.253 10.635 1.00 87.62 170 PRO A C 1
ATOM 1422 O O . PRO A 1 170 ? -4.068 -9.227 11.370 1.00 87.62 170 PRO A O 1
ATOM 1425 N N . ASN A 1 171 ? -4.985 -7.500 10.280 1.00 91.38 171 ASN A N 1
ATOM 1426 C CA . ASN A 1 171 ? -6.357 -7.732 10.709 1.00 91.38 171 ASN A CA 1
ATOM 1427 C C . ASN A 1 171 ? -7.198 -8.524 9.696 1.00 91.38 171 ASN A C 1
ATOM 1429 O O . ASN A 1 171 ? -8.393 -8.656 9.923 1.00 91.38 171 ASN A O 1
ATOM 1433 N N . ALA A 1 172 ? -6.623 -9.043 8.605 1.00 92.00 172 ALA A N 1
ATOM 1434 C CA . ALA A 1 172 ? -7.376 -9.758 7.569 1.00 92.00 172 ALA A CA 1
ATOM 1435 C C . ALA A 1 172 ? -8.124 -10.977 8.130 1.00 92.00 172 ALA A C 1
ATOM 1437 O O . ALA A 1 172 ? -9.268 -11.210 7.766 1.00 92.00 172 ALA A O 1
ATOM 1438 N N . HIS A 1 173 ? -7.518 -11.687 9.086 1.00 93.00 173 HIS A N 1
ATOM 1439 C CA . HIS A 1 173 ? -8.127 -12.830 9.775 1.00 93.00 173 HIS A CA 1
ATOM 1440 C C . HIS A 1 173 ? -9.364 -12.475 10.621 1.00 93.00 173 HIS A C 1
ATOM 1442 O O . HIS A 1 173 ? -10.067 -13.376 11.064 1.00 93.00 173 HIS A O 1
ATOM 1448 N N . LEU A 1 174 ? -9.607 -11.185 10.887 1.00 95.19 174 LEU A N 1
ATOM 1449 C CA . LEU A 1 174 ? -10.788 -10.719 11.614 1.00 95.19 174 LEU A CA 1
ATOM 1450 C C . LEU A 1 174 ? -11.991 -10.497 10.694 1.00 95.19 174 LEU A C 1
ATOM 1452 O O . LEU A 1 174 ? -13.092 -10.321 11.200 1.00 95.19 174 LEU A O 1
ATOM 1456 N N . TYR A 1 175 ? -11.794 -10.448 9.374 1.00 95.06 175 TYR A N 1
ATOM 1457 C CA . TYR A 1 175 ? -12.890 -10.250 8.433 1.00 95.06 175 TYR A CA 1
ATOM 1458 C C . TYR A 1 175 ? -13.399 -11.604 7.927 1.00 95.06 175 TYR A C 1
ATOM 1460 O O . TYR A 1 175 ? -12.591 -12.479 7.604 1.00 95.06 175 TYR A O 1
ATOM 1468 N N . PRO A 1 176 ? -14.724 -11.783 7.834 1.00 94.06 176 PRO A N 1
ATOM 1469 C CA . PRO A 1 176 ? -15.312 -12.944 7.189 1.00 94.06 176 PRO A CA 1
ATOM 1470 C C . PRO A 1 176 ? -15.040 -12.903 5.680 1.00 94.06 176 PRO A C 1
ATOM 1472 O O . PRO A 1 176 ? -14.771 -11.843 5.107 1.00 94.06 176 PRO A O 1
ATOM 1475 N N . SER A 1 177 ? -15.143 -14.057 5.019 1.00 93.69 177 SER A N 1
ATOM 1476 C CA . SER A 1 177 ? -15.205 -14.083 3.557 1.00 93.69 177 SER A CA 1
ATOM 1477 C C . SER A 1 177 ? -16.498 -13.425 3.066 1.00 93.69 177 SER A C 1
ATOM 1479 O O . SER A 1 177 ? -17.510 -13.399 3.770 1.00 93.69 177 SER A O 1
ATOM 1481 N N . GLU A 1 178 ? -16.480 -12.913 1.836 1.00 92.00 178 GLU A N 1
ATOM 1482 C CA . GLU A 1 178 ? -17.655 -12.295 1.208 1.00 92.00 178 GLU A CA 1
ATOM 1483 C C . GLU A 1 178 ? -18.855 -13.256 1.160 1.00 92.00 178 GLU A C 1
ATOM 1485 O O . GLU A 1 178 ? -19.982 -12.862 1.450 1.00 92.00 178 GLU A O 1
ATOM 1490 N N . GLU A 1 179 ? -18.599 -14.543 0.910 1.00 93.00 179 GLU A N 1
ATOM 1491 C CA . GLU A 1 179 ? -19.615 -15.601 0.914 1.00 93.00 179 GLU A CA 1
ATOM 1492 C C . GLU A 1 179 ? -20.348 -15.711 2.256 1.00 93.00 179 GLU A C 1
ATOM 1494 O O . GLU A 1 179 ? -21.561 -15.904 2.278 1.00 93.00 179 GLU A O 1
ATOM 1499 N N . VAL A 1 180 ? -19.637 -15.555 3.379 1.00 91.25 180 VAL A N 1
ATOM 1500 C CA . VAL A 1 180 ? -20.240 -15.611 4.720 1.00 91.25 180 VAL A CA 1
ATOM 1501 C C . VAL A 1 180 ? -21.141 -14.401 4.960 1.00 91.25 180 VAL A C 1
ATOM 1503 O O . VAL A 1 180 ? -22.223 -14.554 5.518 1.00 91.25 180 VAL A O 1
ATOM 1506 N N . VAL A 1 181 ? -20.740 -13.214 4.495 1.00 92.06 181 VAL A N 1
ATOM 1507 C CA . VAL A 1 181 ? -21.532 -11.980 4.646 1.00 92.06 181 VAL A CA 1
ATOM 1508 C C . VAL A 1 181 ? -22.811 -12.028 3.802 1.00 92.06 181 VAL A C 1
ATOM 1510 O O . VAL A 1 181 ? -23.860 -11.560 4.244 1.00 92.06 181 VAL A O 1
ATOM 1513 N N . LEU A 1 182 ? -22.746 -12.610 2.602 1.00 91.88 182 LEU A N 1
ATOM 1514 C CA . LEU A 1 182 ? -23.860 -12.636 1.647 1.00 91.88 182 LEU A CA 1
ATOM 1515 C C . LEU A 1 182 ? -24.787 -13.855 1.784 1.00 91.88 182 LEU A C 1
ATOM 1517 O O . LEU A 1 182 ? -25.842 -13.884 1.155 1.00 91.88 182 LEU A O 1
ATOM 1521 N N . LYS A 1 183 ? -24.432 -14.857 2.600 1.00 84.56 183 LYS A N 1
ATOM 1522 C CA . LYS A 1 183 ? -25.149 -16.144 2.684 1.00 84.56 183 LYS A CA 1
ATOM 1523 C C . LYS A 1 183 ? -26.644 -16.016 3.002 1.00 84.56 183 LYS A C 1
ATOM 1525 O O . LYS A 1 183 ? -27.436 -16.812 2.507 1.00 84.56 183 LYS A O 1
ATOM 1530 N N . GLU A 1 184 ? -27.026 -15.044 3.829 1.00 76.44 184 GLU A N 1
ATOM 1531 C CA . GLU A 1 184 ? -28.398 -14.912 4.351 1.00 76.44 184 GLU A CA 1
ATOM 1532 C C . GLU A 1 184 ? -29.078 -13.583 3.999 1.00 76.44 184 GLU A C 1
ATOM 1534 O O . GLU A 1 184 ? -30.270 -13.420 4.248 1.00 76.44 184 GLU A O 1
ATOM 1539 N N . ASN A 1 185 ? -28.354 -12.629 3.406 1.00 77.44 185 ASN A N 1
ATOM 1540 C CA . ASN A 1 185 ? -28.872 -11.293 3.116 1.00 77.44 185 ASN A CA 1
ATOM 1541 C C . ASN A 1 185 ? -28.506 -10.856 1.697 1.00 77.44 185 ASN A C 1
ATOM 1543 O O . ASN A 1 185 ? -27.373 -11.025 1.256 1.00 77.44 185 ASN A O 1
ATOM 1547 N N . SER A 1 186 ? -29.437 -10.187 1.014 1.00 79.62 186 SER A N 1
ATOM 1548 C CA . SER A 1 186 ? -29.168 -9.563 -0.288 1.00 79.62 186 SER A CA 1
ATOM 1549 C C . SER A 1 186 ? -28.328 -8.283 -0.182 1.00 79.62 186 SER A C 1
ATOM 1551 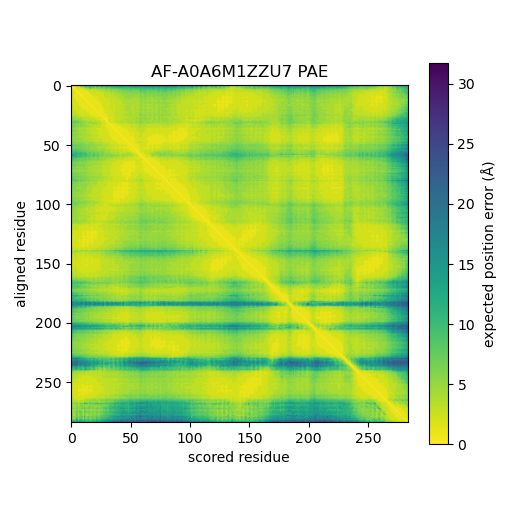O O . SER A 1 186 ? -27.818 -7.803 -1.191 1.00 79.62 186 SER A O 1
ATOM 1553 N N . SER A 1 187 ? -28.194 -7.712 1.022 1.00 92.31 187 SER A N 1
ATOM 1554 C CA . SER A 1 187 ? -27.399 -6.510 1.288 1.00 92.31 187 SER A CA 1
ATOM 1555 C C . SER A 1 187 ? -26.155 -6.838 2.108 1.00 92.31 187 SER A C 1
ATOM 1557 O O . SER A 1 187 ? -26.253 -7.356 3.224 1.00 92.31 187 SER A O 1
ATOM 1559 N N . PHE A 1 188 ? -24.990 -6.447 1.585 1.00 92.25 188 PHE A N 1
ATOM 1560 C CA . PHE A 1 188 ? -23.705 -6.566 2.277 1.00 92.25 188 PHE A CA 1
ATOM 1561 C C . PHE A 1 188 ? -23.719 -5.866 3.643 1.00 92.25 188 PHE A C 1
ATOM 1563 O O . PHE A 1 188 ? -23.164 -6.389 4.604 1.00 92.25 188 PHE A O 1
ATOM 1570 N N . GLN A 1 189 ? -24.388 -4.712 3.756 1.00 93.88 189 GLN A N 1
ATOM 1571 C CA . GLN A 1 189 ? -24.469 -3.972 5.017 1.00 93.88 189 GLN A CA 1
ATOM 1572 C C . GLN A 1 189 ? -25.179 -4.789 6.103 1.00 93.88 189 GLN A C 1
ATOM 1574 O O . GLN A 1 189 ? -24.667 -4.921 7.209 1.00 93.88 189 GLN A O 1
ATOM 1579 N N . GLN A 1 190 ? -26.326 -5.385 5.776 1.00 94.38 190 GLN A N 1
ATOM 1580 C CA . GLN A 1 190 ? -27.092 -6.182 6.733 1.00 94.38 190 GLN A CA 1
ATOM 1581 C C . GLN A 1 190 ? -26.352 -7.471 7.112 1.00 94.38 190 GLN A C 1
ATOM 1583 O O . GLN A 1 190 ? -26.336 -7.856 8.280 1.00 94.38 190 GLN A O 1
ATOM 1588 N N . GLY A 1 191 ? -25.693 -8.111 6.140 1.00 95.06 191 GLY A N 1
ATOM 1589 C CA . GLY A 1 191 ? -24.811 -9.250 6.394 1.00 95.06 191 GLY A CA 1
ATOM 1590 C C . GLY A 1 191 ? -23.654 -8.903 7.329 1.00 95.06 191 GLY A C 1
ATOM 1591 O O . GLY A 1 191 ? -23.356 -9.654 8.255 1.00 95.06 191 GLY A O 1
ATOM 1592 N N . TRP A 1 192 ? -23.037 -7.738 7.128 1.00 95.94 192 TRP A N 1
ATOM 1593 C CA . TRP A 1 192 ? -21.941 -7.250 7.958 1.00 95.94 192 TRP A CA 1
ATOM 1594 C C . TRP A 1 192 ? -22.391 -6.962 9.393 1.00 95.94 192 TRP A C 1
ATOM 1596 O O . TRP A 1 192 ? -21.737 -7.389 10.342 1.00 95.94 192 TRP A O 1
ATOM 1606 N N . GLU A 1 193 ? -23.532 -6.293 9.561 1.00 95.69 193 GLU A N 1
ATOM 1607 C CA . GLU A 1 193 ? -24.124 -6.041 10.877 1.00 95.69 193 GLU A CA 1
ATOM 1608 C C . GLU A 1 193 ? -24.464 -7.349 11.600 1.00 95.69 193 GLU A C 1
ATOM 1610 O O . GLU A 1 193 ? -24.146 -7.494 12.777 1.00 95.69 193 GLU A O 1
ATOM 1615 N N . ASN A 1 194 ? -25.049 -8.328 10.903 1.00 94.50 194 ASN A N 1
ATOM 1616 C CA . ASN A 1 194 ? -25.343 -9.638 11.484 1.00 94.50 194 ASN A CA 1
ATOM 1617 C C . ASN A 1 194 ? -24.059 -10.369 11.912 1.00 94.50 194 ASN A C 1
ATOM 1619 O O . ASN A 1 194 ? -23.998 -10.877 13.030 1.00 94.50 194 ASN A O 1
ATOM 1623 N N . TYR A 1 195 ? -23.019 -10.366 11.070 1.00 95.62 195 TYR A N 1
ATOM 1624 C CA . TYR A 1 195 ? -21.714 -10.938 11.412 1.00 95.62 195 TYR A CA 1
ATOM 1625 C C . TYR A 1 195 ? -21.127 -10.293 12.674 1.00 95.62 195 TYR A C 1
ATOM 1627 O O . TYR A 1 195 ? -20.638 -10.998 13.561 1.00 95.62 195 TYR A O 1
ATOM 1635 N N . LEU A 1 196 ? -21.188 -8.959 12.766 1.00 96.75 196 LEU A N 1
ATOM 1636 C CA . LEU A 1 196 ? -20.726 -8.219 13.935 1.00 96.75 196 LEU A CA 1
ATOM 1637 C C . LEU A 1 196 ? -21.500 -8.630 15.189 1.00 96.75 196 LEU A C 1
ATOM 1639 O O . LEU A 1 196 ? -20.883 -8.989 16.190 1.00 96.75 196 LEU A O 1
ATOM 1643 N N . LEU A 1 197 ? -22.830 -8.634 15.122 1.00 96.31 197 LEU A N 1
ATOM 1644 C CA . LEU A 1 197 ? -23.686 -9.010 16.246 1.00 96.31 197 LEU A CA 1
ATOM 1645 C C . LEU A 1 197 ? -23.421 -10.446 16.725 1.00 96.31 197 LEU A C 1
ATOM 1647 O O . LEU A 1 197 ? -23.359 -10.695 17.926 1.00 96.31 197 LEU A O 1
ATOM 1651 N N . GLU A 1 198 ? -23.229 -11.388 15.803 1.00 94.75 198 GLU A N 1
ATOM 1652 C CA . GLU A 1 198 ? -22.999 -12.797 16.131 1.00 94.75 198 GLU A CA 1
ATOM 1653 C C . GLU A 1 198 ? -21.612 -13.048 16.740 1.00 94.75 198 GLU A C 1
ATOM 1655 O O . GLU A 1 198 ? -21.482 -13.804 17.702 1.00 94.75 198 GLU A O 1
ATOM 1660 N N . ASN A 1 199 ? -20.568 -12.409 16.202 1.00 96.12 199 ASN A N 1
ATOM 1661 C CA . ASN A 1 199 ? -19.180 -12.740 16.542 1.00 96.12 199 ASN A CA 1
ATOM 1662 C C . ASN A 1 199 ? -18.554 -11.792 17.575 1.00 96.12 199 ASN A C 1
ATOM 1664 O O . ASN A 1 199 ? -17.541 -12.137 18.188 1.00 96.12 199 ASN A O 1
ATOM 1668 N N . TRP A 1 200 ? -19.122 -10.597 17.768 1.00 96.88 200 TRP A N 1
ATOM 1669 C CA . TRP A 1 200 ? -18.472 -9.517 18.519 1.00 96.88 200 TRP A CA 1
ATOM 1670 C C . TRP A 1 200 ? -19.318 -8.914 19.645 1.00 96.88 200 TRP A C 1
ATOM 1672 O O . TRP A 1 200 ? -18.780 -8.152 20.455 1.00 96.88 200 TRP A O 1
ATOM 1682 N N . THR A 1 201 ? -20.595 -9.275 19.773 1.00 95.00 201 THR A N 1
ATOM 1683 C CA . THR A 1 201 ? -21.430 -8.885 20.918 1.00 95.00 201 THR A CA 1
ATOM 1684 C C . THR A 1 201 ? -21.307 -9.911 22.047 1.00 95.00 201 THR A C 1
ATOM 1686 O O . THR A 1 201 ? -21.499 -11.105 21.837 1.00 95.00 201 THR A O 1
ATOM 1689 N N . LYS A 1 202 ?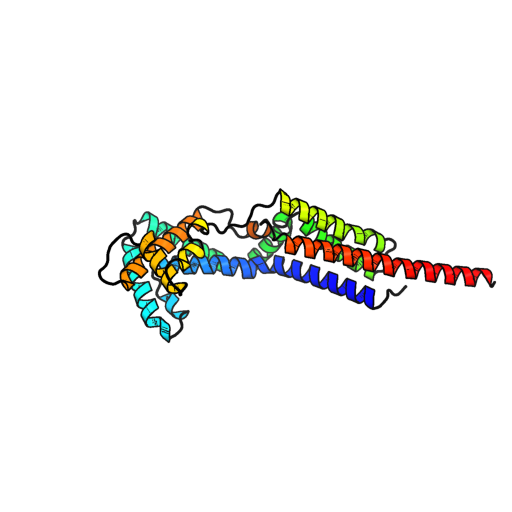 -21.011 -9.470 23.280 1.00 88.94 202 LYS A N 1
ATOM 1690 C CA . LYS A 1 202 ? -20.924 -10.378 24.443 1.00 88.94 202 LYS A CA 1
ATOM 1691 C C . LYS A 1 202 ? -22.218 -10.427 25.245 1.00 88.94 202 LYS A C 1
ATOM 1693 O O . LYS A 1 202 ? -22.463 -11.404 25.952 1.00 88.94 202 LYS A O 1
ATOM 1698 N N . ARG A 1 203 ? -23.018 -9.360 25.193 1.00 85.56 203 ARG A N 1
ATOM 1699 C CA . ARG A 1 203 ? -24.230 -9.186 26.001 1.00 85.56 203 ARG A CA 1
ATOM 1700 C C . ARG A 1 203 ? -25.440 -8.961 25.109 1.00 85.56 203 ARG A C 1
ATOM 1702 O O . ARG A 1 203 ? -25.384 -8.207 24.147 1.00 85.56 203 ARG A O 1
ATOM 1709 N N . LYS A 1 204 ? -26.574 -9.560 25.464 1.00 84.44 204 LYS A N 1
ATOM 1710 C CA . LYS A 1 204 ? -27.849 -9.204 24.834 1.00 84.44 204 LYS A CA 1
ATOM 1711 C C . LYS A 1 204 ? -28.326 -7.878 25.430 1.00 84.44 204 LYS A C 1
ATOM 1713 O O . LYS A 1 204 ? -28.722 -7.852 26.590 1.00 84.44 204 LYS A O 1
ATOM 1718 N N . LEU A 1 205 ? -28.231 -6.796 24.659 1.00 84.06 205 LEU A N 1
ATOM 1719 C CA . LEU A 1 205 ? -28.829 -5.492 24.985 1.00 84.06 205 LEU A CA 1
ATOM 1720 C C . LEU A 1 205 ? -30.246 -5.397 24.403 1.00 84.06 205 LEU A C 1
ATOM 1722 O O . LEU A 1 205 ? -30.565 -6.102 23.449 1.00 84.06 205 LEU A O 1
ATOM 1726 N N . ASP A 1 206 ? -31.093 -4.526 24.948 1.00 89.31 206 ASP A N 1
ATOM 1727 C CA . ASP A 1 206 ? -32.507 -4.451 24.546 1.00 89.31 206 ASP A CA 1
ATOM 1728 C C . ASP A 1 206 ? -32.701 -3.896 23.128 1.00 89.31 206 ASP A C 1
ATOM 1730 O O . ASP A 1 206 ? -33.643 -4.264 22.425 1.00 89.31 206 ASP A O 1
ATOM 1734 N N . ARG A 1 207 ? -31.802 -3.007 22.688 1.00 93.06 207 ARG A N 1
ATOM 1735 C CA . ARG A 1 207 ? -31.846 -2.379 21.364 1.00 93.06 207 ARG A CA 1
ATOM 1736 C C . ARG A 1 207 ? -30.771 -2.963 20.463 1.00 93.06 207 ARG A C 1
ATOM 1738 O O . ARG A 1 207 ? -29.601 -3.009 20.837 1.00 93.06 207 ARG A O 1
ATOM 1745 N N . ARG A 1 208 ? -31.166 -3.340 19.244 1.00 93.62 208 ARG A N 1
ATOM 1746 C CA . ARG A 1 208 ? -30.250 -3.832 18.204 1.00 93.62 208 ARG A CA 1
ATOM 1747 C C . ARG A 1 208 ? -29.119 -2.839 17.918 1.00 93.62 208 ARG A C 1
ATOM 1749 O O . ARG A 1 208 ? -27.978 -3.264 17.791 1.00 93.62 208 ARG A O 1
ATOM 1756 N N . ASP A 1 209 ? -29.419 -1.541 17.882 1.00 94.00 209 ASP A N 1
ATOM 1757 C CA . ASP A 1 209 ? -28.417 -0.495 17.633 1.00 94.00 209 ASP A CA 1
ATOM 1758 C C . ASP A 1 209 ? -27.328 -0.478 18.714 1.00 94.00 209 ASP A C 1
ATOM 1760 O O . ASP A 1 209 ? -26.142 -0.419 18.401 1.00 94.00 209 ASP A O 1
ATOM 1764 N N . ASP A 1 210 ? -27.713 -0.621 19.984 1.00 94.56 210 ASP A N 1
ATOM 1765 C CA . ASP A 1 210 ? -26.760 -0.653 21.096 1.00 94.56 210 ASP A CA 1
ATOM 1766 C C . ASP A 1 210 ? -25.905 -1.932 21.050 1.00 94.56 210 ASP A C 1
ATOM 1768 O O . ASP A 1 210 ? -24.699 -1.889 21.304 1.00 94.56 210 ASP A O 1
ATOM 1772 N N . GLN A 1 211 ? -26.502 -3.075 20.675 1.00 95.31 211 GLN A N 1
ATOM 1773 C CA . GLN A 1 211 ? -25.754 -4.321 20.447 1.00 95.31 211 GLN A CA 1
ATOM 1774 C C . GLN A 1 211 ? -24.739 -4.171 19.311 1.00 95.31 211 GLN A C 1
ATOM 1776 O O . GLN A 1 211 ? -23.630 -4.702 19.405 1.00 95.31 211 GLN A O 1
ATOM 1781 N N . LEU A 1 212 ? -25.114 -3.450 18.250 1.00 96.44 212 LEU A N 1
ATOM 1782 C CA . LEU A 1 212 ? -24.249 -3.193 17.108 1.00 96.44 212 LEU A CA 1
ATOM 1783 C C . LEU A 1 212 ? -23.087 -2.275 17.502 1.00 96.44 212 LEU A C 1
ATOM 1785 O O . LEU A 1 212 ? -21.948 -2.568 17.145 1.00 96.44 212 LEU A O 1
ATOM 1789 N N . TYR A 1 213 ? -23.329 -1.231 18.302 1.00 96.62 213 TYR A N 1
ATOM 1790 C CA . TYR A 1 213 ? -22.248 -0.391 18.828 1.00 96.62 213 TYR A CA 1
ATOM 1791 C C . TYR A 1 213 ? -21.280 -1.177 19.713 1.00 96.62 213 TYR A C 1
ATOM 1793 O O . TYR A 1 213 ? -20.067 -1.032 19.560 1.00 96.62 213 TYR A O 1
ATOM 1801 N N . GLU A 1 214 ? -21.781 -2.060 20.587 1.00 96.75 214 GLU A N 1
ATOM 1802 C CA . GLU A 1 214 ? -20.925 -2.957 21.375 1.00 96.75 214 GLU A CA 1
ATOM 1803 C C . GLU A 1 214 ? -20.075 -3.859 20.466 1.00 96.75 214 GLU A C 1
ATOM 1805 O O . GLU A 1 214 ? -18.863 -3.988 20.674 1.00 96.75 214 GLU A O 1
ATOM 1810 N N . ALA A 1 215 ? -20.694 -4.466 19.449 1.00 97.44 215 ALA A N 1
ATOM 1811 C CA . ALA A 1 215 ? -20.011 -5.332 18.495 1.00 97.44 215 ALA A CA 1
ATOM 1812 C C . ALA A 1 215 ? -18.883 -4.597 17.763 1.00 97.44 215 ALA A C 1
ATOM 1814 O O . ALA A 1 215 ? -17.739 -5.056 17.734 1.00 97.44 215 ALA A O 1
ATOM 1815 N N . GLU A 1 216 ? -19.187 -3.425 17.204 1.00 97.38 216 GLU A N 1
ATOM 1816 C CA . GLU A 1 216 ? -18.223 -2.592 16.491 1.00 97.38 216 GLU A CA 1
ATOM 1817 C C . GLU A 1 216 ? -17.080 -2.128 17.399 1.00 97.38 216 GLU A C 1
ATOM 1819 O O . GLU A 1 216 ? -15.921 -2.108 16.977 1.00 97.38 216 GLU A O 1
ATOM 1824 N N . PHE A 1 217 ? -17.382 -1.770 18.649 1.00 98.06 217 PHE A N 1
ATOM 1825 C CA . PHE A 1 217 ? -16.382 -1.393 19.643 1.00 98.06 217 PHE A CA 1
ATOM 1826 C C . PHE A 1 217 ? -15.405 -2.547 19.911 1.00 98.06 217 PHE A C 1
ATOM 1828 O O . PHE A 1 217 ? -14.188 -2.379 19.775 1.00 98.06 217 PHE A O 1
ATOM 1835 N N . ASN A 1 218 ? -15.926 -3.745 20.200 1.00 97.94 218 ASN A N 1
ATOM 1836 C CA . ASN A 1 218 ? -15.114 -4.940 20.441 1.00 97.94 218 ASN A CA 1
ATOM 1837 C C . ASN A 1 218 ? -14.284 -5.330 19.207 1.00 97.94 218 ASN A C 1
ATOM 1839 O O . ASN A 1 218 ? -13.092 -5.638 19.328 1.00 97.94 218 ASN A O 1
ATOM 1843 N N . PHE A 1 219 ? -14.882 -5.262 18.016 1.00 97.81 219 PHE A N 1
ATOM 1844 C CA . PHE A 1 219 ? -14.199 -5.508 16.748 1.00 97.81 219 PHE A CA 1
ATOM 1845 C C . PHE A 1 219 ? -13.043 -4.526 16.523 1.00 97.81 219 PHE A C 1
ATOM 1847 O O . PHE A 1 219 ? -11.930 -4.920 16.163 1.00 97.81 219 PHE A O 1
ATOM 1854 N N . ASN A 1 220 ? -13.257 -3.238 16.795 1.00 97.75 220 ASN A N 1
ATOM 1855 C CA . ASN A 1 220 ? -12.227 -2.215 16.636 1.00 97.75 220 ASN A CA 1
ATOM 1856 C C . ASN A 1 220 ? -11.070 -2.377 17.635 1.00 97.75 220 ASN A C 1
ATOM 1858 O O . ASN A 1 220 ? -9.913 -2.192 17.249 1.00 97.75 220 ASN A O 1
ATOM 1862 N N . ILE A 1 221 ? -11.335 -2.813 18.871 1.00 97.75 221 ILE A N 1
ATOM 1863 C CA . ILE A 1 221 ? -10.279 -3.189 19.828 1.00 97.75 221 ILE A CA 1
ATOM 1864 C C . ILE A 1 221 ? -9.453 -4.367 19.302 1.00 97.75 221 ILE A C 1
ATOM 1866 O O . ILE A 1 221 ? -8.217 -4.348 19.373 1.00 97.75 221 ILE A O 1
ATOM 1870 N N . ALA A 1 222 ? -10.104 -5.391 18.746 1.00 97.31 222 ALA A N 1
ATOM 1871 C CA . ALA A 1 222 ? -9.401 -6.529 18.163 1.00 97.31 222 ALA A CA 1
ATOM 1872 C C . ALA A 1 222 ? -8.547 -6.113 16.960 1.00 97.31 222 ALA A C 1
ATOM 1874 O O . ALA A 1 222 ? -7.398 -6.545 16.850 1.00 97.31 222 ALA A O 1
ATOM 1875 N N . ARG A 1 223 ? -9.043 -5.202 16.114 1.00 96.06 223 ARG A N 1
ATOM 1876 C CA . ARG A 1 223 ? -8.268 -4.624 15.006 1.00 96.06 223 ARG A CA 1
ATOM 1877 C C . ARG A 1 223 ? -7.032 -3.871 15.489 1.00 96.06 223 ARG A C 1
ATOM 1879 O O . ARG A 1 223 ? -5.953 -4.108 14.951 1.00 96.06 223 ARG A O 1
ATOM 1886 N N . LEU A 1 224 ? -7.159 -3.007 16.500 1.00 95.50 224 LEU A N 1
ATOM 1887 C CA . LEU A 1 224 ? -6.012 -2.312 17.106 1.00 95.50 224 LEU A CA 1
ATOM 1888 C C . LEU A 1 224 ? -4.991 -3.313 17.659 1.00 95.50 224 LEU A C 1
ATOM 1890 O O . LEU A 1 224 ? -3.792 -3.202 17.406 1.00 95.50 224 LEU A O 1
ATOM 1894 N N . THR A 1 225 ? -5.475 -4.354 18.336 1.00 95.38 225 THR A N 1
ATOM 1895 C CA . THR A 1 225 ? -4.627 -5.421 18.877 1.00 95.38 225 THR A CA 1
ATOM 1896 C C . THR A 1 225 ? -3.892 -6.184 17.771 1.00 95.38 225 THR A C 1
ATOM 1898 O O . THR A 1 225 ? -2.700 -6.460 17.909 1.00 95.38 225 THR A O 1
ATOM 1901 N N . ALA A 1 226 ? -4.568 -6.501 16.664 1.00 93.88 226 ALA A N 1
ATOM 1902 C CA . ALA A 1 226 ? -3.968 -7.160 15.508 1.00 93.88 226 ALA A CA 1
ATOM 1903 C C . ALA A 1 226 ? -2.872 -6.294 14.868 1.00 93.88 226 ALA A C 1
ATOM 1905 O O . ALA A 1 226 ? -1.779 -6.791 14.605 1.00 93.88 226 ALA A O 1
ATOM 1906 N N . PHE A 1 227 ? -3.111 -4.988 14.705 1.00 90.81 227 PHE A N 1
ATOM 1907 C CA . PHE A 1 227 ? -2.097 -4.062 14.192 1.00 90.81 227 PHE A CA 1
ATOM 1908 C C . PHE A 1 227 ? -0.865 -3.952 15.092 1.00 90.81 227 PHE A C 1
ATOM 1910 O O . PHE A 1 227 ? 0.232 -3.732 14.585 1.00 90.81 227 PHE A O 1
ATOM 1917 N N . ARG A 1 228 ? -1.020 -4.113 16.409 1.00 90.06 228 ARG A N 1
ATOM 1918 C CA . ARG A 1 228 ? 0.113 -4.097 17.343 1.00 90.06 228 ARG A CA 1
ATOM 1919 C C . ARG A 1 228 ? 0.951 -5.375 17.276 1.00 90.06 228 ARG A C 1
ATOM 1921 O O . ARG A 1 228 ? 2.165 -5.313 17.446 1.00 90.06 228 ARG A O 1
ATOM 1928 N N . LYS A 1 229 ? 0.310 -6.526 17.051 1.00 88.94 229 LYS A N 1
ATOM 1929 C CA . LYS A 1 229 ? 0.988 -7.832 16.959 1.00 88.94 229 LYS A CA 1
ATOM 1930 C C . LYS A 1 229 ? 1.842 -7.981 15.704 1.00 88.94 229 LYS A C 1
ATOM 1932 O O . LYS A 1 229 ? 2.751 -8.803 15.710 1.00 88.94 229 LYS A O 1
ATOM 1937 N N . ASP A 1 230 ? 1.572 -7.191 14.669 1.00 81.69 230 ASP A N 1
ATOM 1938 C CA . ASP A 1 230 ? 2.345 -7.195 13.434 1.00 81.69 230 ASP A CA 1
ATOM 1939 C C . ASP A 1 230 ? 3.156 -5.894 13.266 1.00 81.69 230 ASP A C 1
ATOM 1941 O O . ASP A 1 230 ? 2.761 -4.983 12.529 1.00 81.69 230 ASP A O 1
ATOM 1945 N N . PRO A 1 231 ? 4.322 -5.788 13.932 1.00 66.69 231 PRO A N 1
ATOM 1946 C CA . PRO A 1 231 ? 5.239 -4.674 13.724 1.00 66.69 231 PRO A CA 1
ATOM 1947 C C . PRO A 1 231 ? 5.879 -4.710 12.330 1.00 66.69 231 PRO A C 1
ATOM 1949 O O . PRO A 1 231 ? 6.481 -3.716 11.921 1.00 66.69 231 PRO A O 1
ATOM 1952 N N . SER A 1 232 ? 5.771 -5.827 11.597 1.00 61.88 232 SER A N 1
ATOM 1953 C CA . SER A 1 232 ? 6.276 -5.930 10.232 1.00 61.88 232 SER A CA 1
ATOM 1954 C C . SER A 1 232 ? 5.379 -5.178 9.257 1.00 61.88 232 SER A C 1
ATOM 1956 O O . SER A 1 232 ? 5.902 -4.592 8.324 1.00 61.88 232 SER A O 1
ATOM 1958 N N . TYR A 1 233 ? 4.085 -4.998 9.546 1.00 62.28 233 TYR A N 1
ATOM 1959 C CA . TYR A 1 233 ? 3.192 -4.078 8.821 1.00 62.28 233 TYR A CA 1
ATOM 1960 C C . TYR A 1 233 ? 3.472 -2.582 9.105 1.00 62.28 233 TYR A C 1
ATOM 1962 O O . TYR A 1 233 ? 2.624 -1.700 8.905 1.00 62.28 233 TYR A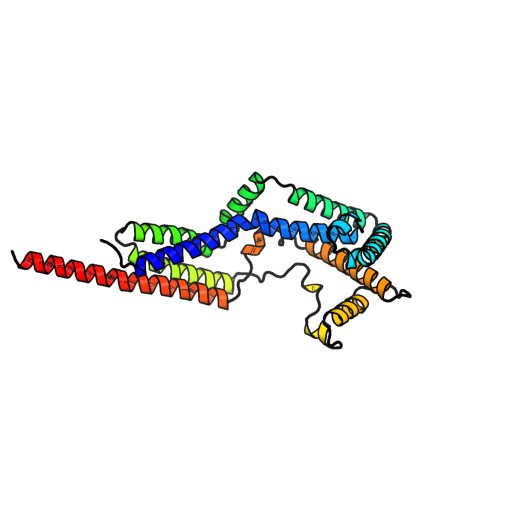 O 1
ATOM 1970 N N . ASN A 1 234 ? 4.673 -2.273 9.597 1.00 60.84 234 ASN A N 1
ATOM 1971 C CA . ASN A 1 234 ? 5.258 -0.951 9.477 1.00 60.84 234 ASN A CA 1
ATOM 1972 C C . ASN A 1 234 ? 5.700 -0.715 8.026 1.00 60.84 234 ASN A C 1
ATOM 1974 O O . ASN A 1 234 ? 6.025 -1.619 7.264 1.00 60.84 234 ASN A O 1
ATOM 1978 N N . THR A 1 235 ? 5.659 0.546 7.635 1.00 59.84 235 THR A N 1
ATOM 1979 C CA . THR A 1 235 ? 5.522 1.058 6.270 1.00 59.84 235 THR A CA 1
ATOM 1980 C C . THR A 1 235 ? 6.562 0.598 5.244 1.00 59.84 235 THR A C 1
ATOM 1982 O O . THR A 1 235 ? 6.277 0.671 4.051 1.00 59.84 235 THR A O 1
ATOM 1985 N N . SER A 1 236 ? 7.708 0.057 5.657 1.00 56.53 236 SER A N 1
ATOM 1986 C CA . SER A 1 236 ? 8.757 -0.445 4.763 1.00 56.53 236 SER A CA 1
ATOM 1987 C C . SER A 1 236 ? 8.442 -1.786 4.088 1.00 56.53 236 SER A C 1
ATOM 1989 O O . SER A 1 236 ? 8.936 -2.024 2.989 1.00 56.53 236 SER A O 1
ATOM 1991 N N . THR A 1 237 ? 7.620 -2.657 4.683 1.00 59.84 237 THR A N 1
ATOM 1992 C CA . THR A 1 237 ? 7.367 -4.009 4.136 1.00 59.84 237 THR A CA 1
ATOM 1993 C C . THR A 1 237 ? 6.325 -4.046 3.023 1.00 59.84 237 THR A C 1
ATOM 1995 O O . THR A 1 237 ? 6.254 -5.032 2.290 1.00 59.84 237 THR A O 1
ATOM 1998 N N . GLN A 1 238 ? 5.554 -2.970 2.825 1.00 68.19 238 GLN A N 1
ATOM 1999 C CA . GLN A 1 238 ? 4.528 -2.929 1.774 1.00 68.19 238 GLN A CA 1
ATOM 2000 C C . GLN A 1 238 ? 5.109 -3.065 0.361 1.00 68.19 238 GLN A C 1
ATOM 2002 O O . GLN A 1 238 ? 4.412 -3.507 -0.546 1.00 68.19 238 GLN A O 1
ATOM 2007 N N . PHE A 1 239 ? 6.390 -2.742 0.173 1.00 73.00 239 PHE A N 1
ATOM 2008 C CA . PHE A 1 239 ? 7.074 -2.895 -1.112 1.00 73.00 239 PHE A CA 1
ATOM 2009 C C . PHE A 1 239 ? 7.685 -4.277 -1.349 1.00 73.00 239 PHE A C 1
ATOM 2011 O O . PHE A 1 239 ? 8.144 -4.543 -2.458 1.00 73.00 239 PHE A O 1
ATOM 2018 N N . GLY A 1 240 ? 7.692 -5.142 -0.331 1.00 73.50 240 GLY A N 1
ATOM 2019 C CA . GLY A 1 240 ? 8.179 -6.520 -0.421 1.00 73.50 240 GLY A CA 1
ATOM 2020 C C . GLY A 1 240 ? 7.074 -7.557 -0.629 1.00 73.50 240 GLY A C 1
ATOM 2021 O O . GLY A 1 240 ? 7.370 -8.744 -0.729 1.00 73.50 240 GLY A O 1
ATOM 2022 N N . GLY A 1 241 ? 5.808 -7.130 -0.675 1.00 85.69 241 GLY A N 1
ATOM 2023 C CA . GLY A 1 241 ? 4.683 -8.027 -0.904 1.00 85.69 241 GLY A CA 1
ATOM 2024 C C . GLY A 1 241 ? 4.742 -8.705 -2.273 1.00 85.69 241 GLY A C 1
ATOM 2025 O O . GLY A 1 241 ? 5.212 -8.130 -3.259 1.00 85.69 241 GLY A O 1
ATOM 2026 N N . ARG A 1 242 ? 4.216 -9.928 -2.347 1.00 91.62 242 ARG A N 1
ATOM 2027 C CA . ARG A 1 242 ? 4.008 -10.634 -3.613 1.00 91.62 242 ARG A CA 1
ATOM 2028 C C . ARG A 1 242 ? 3.082 -9.822 -4.517 1.00 91.62 242 ARG A C 1
ATOM 2030 O O . ARG A 1 242 ? 1.954 -9.508 -4.139 1.00 91.62 242 ARG A O 1
ATOM 2037 N N . GLU A 1 243 ? 3.565 -9.489 -5.707 1.00 92.88 243 GLU A N 1
ATOM 2038 C CA . GLU A 1 243 ? 2.800 -8.760 -6.710 1.00 92.88 243 GLU A CA 1
ATOM 2039 C C . GLU A 1 243 ? 1.918 -9.736 -7.508 1.00 92.88 243 GLU A C 1
ATOM 2041 O O . GLU A 1 243 ? 2.273 -10.908 -7.686 1.00 92.88 243 GLU A O 1
ATOM 2046 N N . PRO A 1 244 ? 0.757 -9.286 -8.018 1.00 94.00 244 PRO A N 1
ATOM 2047 C CA . PRO A 1 244 ? -0.084 -10.119 -8.867 1.00 94.00 244 PRO A CA 1
ATOM 2048 C C . PRO A 1 244 ? 0.672 -10.598 -10.113 1.00 94.00 244 PRO A C 1
ATOM 2050 O O . PRO A 1 244 ? 1.270 -9.798 -10.836 1.00 94.00 244 PRO A O 1
ATOM 2053 N N . ILE A 1 245 ? 0.588 -11.896 -10.423 1.00 95.25 245 ILE A N 1
ATOM 2054 C CA . ILE A 1 245 ? 1.335 -12.497 -11.542 1.00 95.25 245 ILE A CA 1
ATOM 2055 C C . ILE A 1 245 ? 1.021 -11.838 -12.892 1.00 95.25 245 ILE A C 1
ATOM 2057 O O . ILE A 1 245 ? 1.921 -11.634 -13.701 1.00 95.25 245 ILE A O 1
ATOM 2061 N N . GLY A 1 246 ? -0.233 -11.433 -13.120 1.00 96.75 246 GLY A N 1
ATOM 2062 C CA . GLY A 1 246 ? -0.629 -10.732 -14.344 1.00 96.75 246 GLY A CA 1
ATOM 2063 C C . GLY A 1 246 ? 0.108 -9.403 -14.528 1.00 96.75 246 GLY A C 1
ATOM 2064 O O . GLY A 1 246 ? 0.545 -9.090 -15.633 1.00 96.75 246 GLY A O 1
ATOM 2065 N N . PHE A 1 247 ? 0.328 -8.658 -13.440 1.00 95.44 247 PHE A N 1
ATOM 2066 C CA . PHE A 1 247 ? 1.102 -7.418 -13.475 1.00 95.44 247 PHE A CA 1
ATOM 2067 C C . PHE A 1 247 ? 2.575 -7.686 -13.816 1.00 95.44 247 PHE A C 1
ATOM 2069 O O . PHE A 1 247 ? 3.137 -7.007 -14.675 1.00 95.44 247 PHE A O 1
ATOM 2076 N N . LEU A 1 248 ? 3.177 -8.721 -13.218 1.00 96.06 248 LEU A N 1
ATOM 2077 C CA . LEU A 1 248 ? 4.557 -9.128 -13.508 1.00 96.06 248 LEU A CA 1
ATOM 2078 C C . LEU A 1 248 ? 4.741 -9.561 -14.971 1.00 96.06 248 LEU A C 1
ATOM 2080 O O . LEU A 1 248 ? 5.744 -9.211 -15.593 1.00 96.06 248 LEU A O 1
ATOM 2084 N N . LEU A 1 249 ? 3.765 -10.275 -15.541 1.00 97.81 249 LEU A N 1
ATOM 2085 C CA . LEU A 1 249 ? 3.781 -10.680 -16.948 1.00 97.81 249 LEU A CA 1
ATOM 2086 C C . LEU A 1 249 ? 3.692 -9.477 -17.892 1.00 97.81 249 LEU A C 1
ATOM 2088 O O . LEU A 1 249 ? 4.463 -9.404 -18.846 1.00 97.81 249 LEU A O 1
ATOM 2092 N N . ILE A 1 250 ? 2.806 -8.515 -17.611 1.00 98.12 250 ILE A N 1
ATOM 2093 C CA . ILE A 1 250 ? 2.707 -7.266 -18.386 1.00 98.12 250 ILE A CA 1
ATOM 2094 C C . ILE A 1 250 ? 4.022 -6.485 -18.303 1.00 98.12 250 ILE A C 1
ATOM 2096 O O . ILE A 1 250 ? 4.528 -6.011 -19.319 1.00 98.12 250 ILE A O 1
ATOM 2100 N N . TYR A 1 251 ? 4.606 -6.389 -17.108 1.00 96.62 251 TYR A N 1
ATOM 2101 C CA . TYR A 1 251 ? 5.882 -5.719 -16.881 1.00 96.62 251 TYR A CA 1
ATOM 2102 C C . TYR A 1 251 ? 7.034 -6.375 -17.660 1.00 96.62 251 TYR A C 1
ATOM 2104 O O . TYR A 1 251 ? 7.806 -5.678 -18.323 1.00 96.62 251 TYR A O 1
ATOM 2112 N N . PHE A 1 252 ? 7.134 -7.707 -17.648 1.00 98.38 252 PHE A N 1
ATOM 2113 C CA . PHE A 1 252 ? 8.116 -8.444 -18.447 1.00 98.38 252 PHE A CA 1
ATOM 2114 C C . PHE A 1 252 ? 7.884 -8.259 -19.956 1.00 98.38 252 PHE A C 1
ATOM 2116 O O . PHE A 1 252 ? 8.808 -7.895 -20.687 1.00 98.38 252 PHE A O 1
ATOM 2123 N N . ALA A 1 253 ? 6.644 -8.438 -20.420 1.00 98.44 253 ALA A N 1
ATOM 2124 C CA . ALA A 1 253 ? 6.277 -8.306 -21.828 1.00 98.44 253 ALA A CA 1
ATOM 2125 C C . ALA A 1 253 ? 6.569 -6.900 -22.371 1.00 98.44 253 ALA A C 1
ATOM 2127 O O . ALA A 1 253 ? 7.083 -6.762 -23.480 1.00 98.44 253 ALA A O 1
ATOM 2128 N N . TRP A 1 254 ? 6.308 -5.860 -21.574 1.00 98.38 254 TRP A N 1
ATOM 2129 C CA . TRP A 1 254 ? 6.636 -4.480 -21.917 1.00 98.38 254 TRP A CA 1
ATOM 2130 C C . TRP A 1 254 ? 8.141 -4.280 -22.134 1.00 98.38 254 TRP A C 1
ATOM 2132 O O . TRP A 1 254 ? 8.553 -3.737 -23.160 1.00 98.38 254 TRP A O 1
ATOM 2142 N N . ASN A 1 255 ? 8.977 -4.768 -21.213 1.00 98.44 255 ASN A N 1
ATOM 2143 C CA . ASN A 1 255 ? 10.433 -4.658 -21.332 1.00 98.44 255 ASN A CA 1
ATOM 2144 C C . ASN A 1 255 ? 10.985 -5.453 -22.523 1.00 98.44 255 ASN A C 1
ATOM 2146 O O . ASN A 1 255 ? 11.907 -4.995 -23.200 1.00 98.44 255 ASN A O 1
ATOM 2150 N N . LEU A 1 256 ? 10.397 -6.616 -22.813 1.00 98.56 256 LEU A N 1
ATOM 2151 C CA . LEU A 1 256 ? 10.747 -7.417 -23.981 1.00 98.56 256 LEU A CA 1
ATOM 2152 C C . LEU A 1 256 ? 10.374 -6.702 -25.287 1.00 98.56 256 LEU A C 1
ATOM 2154 O O . LEU A 1 256 ? 11.198 -6.607 -26.197 1.00 98.56 256 LEU A O 1
ATOM 2158 N N . PHE A 1 257 ? 9.163 -6.145 -25.363 1.00 98.38 257 PHE A N 1
ATOM 2159 C CA . PHE A 1 257 ? 8.696 -5.350 -26.499 1.00 98.38 257 PHE A CA 1
ATOM 2160 C C . PHE A 1 257 ? 9.579 -4.118 -26.740 1.00 98.38 257 PHE A C 1
ATOM 2162 O O . PHE A 1 257 ? 9.962 -3.839 -27.883 1.00 98.38 257 PHE A O 1
ATOM 2169 N N . PHE A 1 258 ? 9.930 -3.404 -25.668 1.00 98.25 258 PHE A N 1
ATOM 2170 C CA . PHE A 1 258 ? 10.817 -2.246 -25.704 1.00 98.25 258 PHE A CA 1
ATOM 2171 C C . PHE A 1 258 ? 12.191 -2.615 -26.279 1.00 98.25 258 PHE A C 1
ATOM 2173 O O . PHE A 1 258 ? 12.636 -2.003 -27.255 1.00 98.25 258 PHE A O 1
ATOM 2180 N N . ALA A 1 259 ? 12.820 -3.664 -25.736 1.00 98.12 259 ALA A N 1
ATOM 2181 C CA . ALA A 1 259 ? 14.124 -4.145 -26.184 1.00 98.12 259 ALA A CA 1
ATOM 2182 C C . ALA A 1 259 ? 14.114 -4.603 -27.642 1.00 98.12 259 ALA A C 1
ATOM 2184 O O . ALA A 1 259 ? 14.937 -4.147 -28.438 1.00 98.12 259 ALA A O 1
ATOM 2185 N N . TYR A 1 260 ? 13.142 -5.435 -28.015 1.00 97.94 260 TYR A N 1
ATOM 2186 C CA . TYR A 1 260 ? 13.001 -5.934 -29.378 1.00 97.94 260 TYR A CA 1
ATOM 2187 C C . TYR A 1 260 ? 12.829 -4.796 -30.391 1.00 97.94 260 TYR A C 1
ATOM 2189 O O . TYR A 1 260 ? 13.509 -4.762 -31.418 1.00 97.94 260 TYR A O 1
ATOM 2197 N N . THR A 1 261 ? 11.946 -3.835 -30.100 1.00 96.81 261 THR A N 1
ATOM 2198 C CA . THR A 1 261 ? 11.643 -2.733 -31.023 1.00 96.81 261 THR A CA 1
ATOM 2199 C C . THR A 1 261 ? 12.839 -1.806 -31.212 1.00 96.81 261 THR A C 1
ATOM 2201 O O . THR A 1 261 ? 13.120 -1.403 -32.344 1.00 96.81 261 THR A O 1
ATOM 2204 N N . LEU A 1 262 ? 13.553 -1.479 -30.129 1.00 96.19 262 LEU A N 1
ATOM 2205 C CA . LEU A 1 262 ? 14.760 -0.655 -30.196 1.00 96.19 262 LEU A CA 1
ATOM 2206 C C . LEU A 1 262 ? 15.889 -1.357 -30.937 1.00 96.19 262 LEU A C 1
ATOM 2208 O O . LEU A 1 262 ? 16.483 -0.757 -31.830 1.00 96.19 262 LEU A O 1
ATOM 2212 N N . TYR A 1 263 ? 16.144 -2.625 -30.614 1.00 95.75 263 TYR A N 1
ATOM 2213 C CA . TYR A 1 263 ? 17.191 -3.402 -31.263 1.00 95.75 263 TYR A CA 1
ATOM 2214 C C . TYR A 1 263 ? 16.928 -3.530 -32.765 1.00 95.75 263 TYR A C 1
ATOM 2216 O O . TYR A 1 263 ? 17.785 -3.174 -33.568 1.00 95.75 263 TYR A O 1
ATOM 2224 N N . LYS A 1 264 ? 15.710 -3.939 -33.152 1.00 95.12 264 LYS A N 1
ATOM 2225 C CA . LYS A 1 264 ? 15.319 -4.093 -34.558 1.00 95.12 264 LYS A CA 1
ATOM 2226 C C . LYS A 1 264 ? 15.470 -2.786 -35.332 1.00 95.12 264 LYS A C 1
ATOM 2228 O O . LYS A 1 264 ? 16.073 -2.778 -36.395 1.00 95.12 264 LYS A O 1
ATOM 2233 N N . LYS A 1 265 ? 14.921 -1.676 -34.830 1.00 92.50 265 LYS A N 1
ATOM 2234 C CA . LYS A 1 265 ? 14.974 -0.392 -35.552 1.00 92.50 265 LYS A CA 1
ATOM 2235 C C . LYS A 1 265 ? 16.379 0.210 -35.577 1.00 92.50 265 LYS A C 1
ATOM 2237 O O . LYS A 1 265 ? 16.739 0.816 -36.578 1.00 92.50 265 LYS A O 1
ATOM 2242 N N . GLY A 1 266 ? 17.159 0.034 -34.513 1.00 87.62 266 GLY A N 1
ATOM 2243 C CA . GLY A 1 266 ? 18.515 0.568 -34.427 1.00 87.62 266 GLY A CA 1
ATOM 2244 C C . GLY A 1 266 ? 19.520 -0.149 -35.334 1.00 87.62 266 GLY A C 1
ATOM 2245 O O . GLY A 1 266 ? 20.413 0.496 -35.876 1.00 87.62 266 GLY A O 1
ATOM 2246 N N . THR A 1 267 ? 19.375 -1.460 -35.558 1.00 87.06 267 THR A N 1
ATOM 2247 C CA . THR A 1 267 ? 20.277 -2.205 -36.455 1.00 87.06 267 THR A CA 1
ATOM 2248 C C . THR A 1 267 ? 20.037 -1.896 -37.933 1.00 87.06 267 THR A C 1
ATOM 2250 O O . THR A 1 267 ? 21.009 -1.755 -38.673 1.00 87.06 267 THR A O 1
ATOM 2253 N N . TYR A 1 268 ? 18.778 -1.715 -38.359 1.00 80.88 268 TYR A N 1
ATOM 2254 C CA . TYR A 1 268 ? 18.453 -1.357 -39.750 1.00 80.88 268 TYR A CA 1
ATOM 2255 C C . TYR A 1 268 ? 19.083 -0.029 -40.199 1.00 80.88 268 TYR A C 1
ATOM 2257 O O . TYR A 1 268 ? 19.493 0.108 -41.354 1.00 80.88 268 TYR A O 1
ATOM 2265 N N . GLU A 1 269 ? 19.179 0.958 -39.307 1.00 78.56 269 GLU A N 1
ATOM 2266 C CA . GLU A 1 269 ? 19.803 2.244 -39.639 1.00 78.56 269 GLU A CA 1
ATOM 2267 C C . GLU A 1 269 ? 21.315 2.115 -39.807 1.00 78.56 269 GLU A C 1
ATOM 2269 O O . GLU A 1 269 ? 21.860 2.605 -40.795 1.00 78.56 269 GLU A O 1
ATOM 2274 N N . HIS A 1 270 ? 21.977 1.381 -38.907 1.00 79.31 270 HIS A N 1
ATOM 2275 C CA . HIS A 1 270 ? 23.412 1.130 -39.013 1.00 79.31 270 HIS A CA 1
ATOM 2276 C C . HIS A 1 270 ? 23.786 0.413 -40.315 1.00 79.31 270 HIS A C 1
ATOM 2278 O O . HIS A 1 270 ? 24.743 0.822 -40.970 1.00 79.31 270 HIS A O 1
ATOM 2284 N N . SER A 1 271 ? 23.013 -0.594 -40.739 1.00 82.50 271 SER A N 1
ATOM 2285 C CA . SER A 1 271 ? 23.270 -1.276 -42.015 1.00 82.50 271 SER A CA 1
ATOM 2286 C C . SER A 1 271 ? 23.057 -0.366 -43.228 1.00 82.50 271 SER A C 1
ATOM 2288 O O . SER A 1 271 ? 23.805 -0.446 -44.200 1.00 82.50 271 SER A O 1
ATOM 2290 N N . THR A 1 272 ? 22.051 0.513 -43.184 1.00 81.69 272 THR A N 1
ATOM 2291 C CA . THR A 1 272 ? 21.733 1.407 -44.311 1.00 81.69 272 THR A CA 1
ATOM 2292 C C . THR A 1 272 ? 22.799 2.490 -44.484 1.00 81.69 272 THR A C 1
ATOM 2294 O O . THR A 1 272 ? 23.183 2.815 -45.609 1.00 81.69 272 THR A O 1
ATOM 2297 N N . GLU A 1 273 ? 23.315 3.029 -43.379 1.00 82.75 273 GLU A N 1
ATOM 2298 C CA . GLU A 1 273 ? 24.373 4.041 -43.407 1.00 82.75 273 GLU A CA 1
ATOM 2299 C C . GLU A 1 273 ? 25.712 3.449 -43.855 1.00 82.75 273 GLU A C 1
ATOM 2301 O O . GLU A 1 273 ? 26.376 4.034 -44.709 1.00 82.75 273 GLU A O 1
ATOM 2306 N N . GLN A 1 274 ? 26.065 2.254 -43.371 1.00 85.44 274 GLN A N 1
ATOM 2307 C CA . GLN A 1 274 ? 27.295 1.577 -43.781 1.00 85.44 274 GLN A CA 1
ATOM 2308 C C . GLN A 1 274 ? 27.294 1.273 -45.287 1.00 85.44 274 GLN A C 1
ATOM 2310 O O . GLN A 1 274 ? 28.232 1.646 -45.985 1.00 85.44 274 GLN A O 1
ATOM 2315 N N . HIS A 1 275 ? 26.185 0.756 -45.828 1.00 86.75 275 HIS A N 1
ATOM 2316 C CA . HIS A 1 275 ? 26.040 0.572 -47.275 1.00 86.75 275 HIS A CA 1
ATOM 2317 C C . HIS A 1 275 ? 26.091 1.880 -48.080 1.00 86.75 275 HIS A C 1
ATOM 2319 O O . HIS A 1 275 ? 26.523 1.868 -49.233 1.00 86.75 275 HIS A O 1
ATOM 2325 N N . SER A 1 276 ? 25.638 3.001 -47.513 1.00 86.81 276 SER A N 1
ATOM 2326 C CA . SER A 1 276 ? 25.690 4.305 -48.189 1.00 86.81 276 SER A CA 1
ATOM 2327 C C . SER A 1 276 ? 27.119 4.854 -48.246 1.00 86.81 276 SER A C 1
ATOM 2329 O O . SER A 1 276 ? 27.522 5.394 -49.275 1.00 86.81 276 SER A O 1
ATOM 2331 N N . LEU A 1 277 ? 27.901 4.664 -47.178 1.00 87.69 277 LEU A N 1
ATOM 2332 C CA . LEU A 1 277 ? 29.321 5.023 -47.129 1.00 87.69 277 LEU A CA 1
ATOM 2333 C C . LEU A 1 277 ? 30.163 4.143 -48.063 1.00 87.69 277 LEU A C 1
ATOM 2335 O O . LEU A 1 277 ? 30.998 4.665 -48.799 1.00 87.69 277 LEU A O 1
ATOM 2339 N N . ASP A 1 278 ? 29.894 2.836 -48.108 1.00 89.81 278 ASP A N 1
ATOM 2340 C CA . ASP A 1 278 ? 30.602 1.909 -48.999 1.00 89.81 278 ASP A CA 1
ATOM 2341 C C . ASP A 1 278 ? 30.381 2.265 -50.481 1.00 89.81 278 ASP A C 1
ATOM 2343 O O . ASP A 1 278 ? 31.316 2.238 -51.280 1.00 89.81 278 ASP A O 1
ATOM 2347 N N . ARG A 1 279 ? 29.161 2.677 -50.862 1.00 90.38 279 ARG A N 1
ATOM 2348 C CA . ARG A 1 279 ? 28.867 3.130 -52.235 1.00 90.38 279 ARG A CA 1
ATOM 2349 C C . ARG A 1 279 ? 29.612 4.406 -52.619 1.00 90.38 279 ARG A C 1
ATOM 2351 O O . ARG A 1 279 ? 30.029 4.519 -53.767 1.00 90.38 279 ARG A O 1
ATOM 2358 N N . LEU A 1 280 ? 29.776 5.347 -51.688 1.00 88.44 280 LEU A N 1
ATOM 2359 C CA . LEU A 1 280 ? 30.529 6.579 -51.941 1.00 88.44 280 LEU A CA 1
ATOM 2360 C C . LEU A 1 280 ? 32.017 6.278 -52.160 1.00 88.44 280 LEU A C 1
ATOM 2362 O O . LEU A 1 280 ? 32.598 6.785 -53.117 1.00 88.44 280 LEU A O 1
ATOM 2366 N N . ASN A 1 281 ? 32.598 5.385 -51.356 1.00 89.38 281 ASN A N 1
ATOM 2367 C CA . ASN A 1 281 ? 34.009 4.999 -51.471 1.00 89.38 281 ASN A CA 1
ATOM 2368 C C . ASN A 1 281 ? 34.341 4.233 -52.765 1.00 89.38 281 ASN A C 1
ATOM 2370 O O . ASN A 1 281 ? 35.480 4.269 -53.212 1.00 89.38 281 ASN A O 1
ATOM 2374 N N . HIS A 1 282 ? 33.376 3.540 -53.379 1.00 88.19 282 HIS A N 1
ATOM 2375 C CA . HIS A 1 282 ? 33.577 2.850 -54.663 1.00 88.19 282 HIS A CA 1
ATOM 2376 C C . HIS A 1 282 ? 33.409 3.750 -55.899 1.00 88.19 282 HIS A C 1
ATOM 2378 O O . HIS A 1 282 ? 33.687 3.306 -57.011 1.00 88.19 282 HIS A O 1
ATOM 2384 N N . SER A 1 283 ? 32.928 4.984 -55.726 1.00 84.00 283 SER A N 1
ATOM 2385 C CA . SER A 1 283 ? 32.688 5.933 -56.827 1.00 84.00 283 SER A CA 1
ATOM 2386 C C . SER A 1 283 ? 33.827 6.934 -57.068 1.00 84.00 283 SER A C 1
ATOM 2388 O O . SER A 1 283 ? 33.738 7.734 -57.999 1.00 84.00 283 SER A O 1
ATOM 2390 N N . THR A 1 284 ? 34.877 6.881 -56.248 1.00 75.56 284 THR A N 1
ATOM 2391 C CA . THR A 1 284 ? 36.109 7.687 -56.335 1.00 75.56 284 THR A CA 1
ATOM 2392 C C . THR A 1 284 ? 37.279 6.841 -56.798 1.00 75.56 284 THR A C 1
ATOM 2394 O O . THR A 1 284 ? 38.042 7.325 -57.659 1.00 75.56 284 THR A O 1
#

Solvent-accessible surface area (backbone atoms only — not comparable to full-atom values): 15377 Å² total; per-residue (Å²): 135,84,77,54,70,69,54,54,52,52,43,52,51,52,51,50,53,49,46,52,53,50,48,52,56,52,43,32,52,62,51,50,46,44,50,53,36,49,54,52,28,50,52,39,38,49,46,55,19,51,70,76,58,57,81,80,51,57,82,89,48,39,69,61,52,48,55,52,23,56,51,25,29,66,51,39,74,68,45,58,65,75,56,46,52,55,46,50,52,50,30,53,50,28,53,54,59,70,67,55,54,70,69,59,34,52,51,50,20,51,48,35,59,73,70,34,42,52,66,42,58,47,49,38,48,55,47,49,55,53,44,45,51,36,45,74,68,64,44,87,64,33,61,65,57,37,54,52,48,25,51,32,38,47,54,34,42,51,47,37,71,75,72,34,52,74,74,69,61,67,45,51,88,76,55,78,57,69,67,69,30,43,70,87,34,97,42,61,67,62,17,46,52,50,52,34,41,71,76,34,38,91,62,94,56,98,44,70,68,61,25,43,50,48,5,52,46,48,48,50,53,50,41,54,52,28,51,64,75,35,71,66,81,40,83,58,46,73,64,50,34,38,70,61,66,70,58,44,51,52,54,26,51,49,33,41,52,51,27,51,54,48,36,57,58,55,51,56,52,55,56,54,51,52,54,53,52,54,55,56,67,74,74,112

Secondary structure (DSSP, 8-state):
----HHHHHHHHHHHHHHHHHHHHHHHHHHHHHHHHHHHHHHHHHHHTT-GGGGGGS-GGGHHHHHHHHHHHHHHHTTS-HHHHHHHHHHHHHHHHHHT--HHHHHHHHHHIIIIIS-HHHHHHHHHHHHHHHHHHTT-TTHHHHTTHHHHHHHHHHHHHHHHPPP---TTGGGSPPHHHHHSS-SSHHHHHHHHHHHHH--S--SSHHHHHHHHHHHHHHHHHHHHHH-GGGTTTGGGSSPPPHHHHHHHHHHHHHHHHHHHHHHHHHHHHHHHHHHHHHT--

Radius of gyration: 27.89 Å; Cα contacts (8 Å, |Δi|>4): 243; chains: 1; bounding box: 69×35×90 Å

Foldseek 3Di:
DDFDPVLLVLLVVLLVVLVVVLCVLLCCLPPVLLCVLVVLLVLLCLLCLPLVCLVVDDPVCSVVSNVLSVLSNVVLVVDDPVLNVVSVVSNVVSVVSNVDDPVVSNVVSVCLLVPLADPLVSVLSVLSVVLSVCVVVVPPCSLVSLVVNLVSLVVVLVCLVPPFAAPDQLCNVVDDPQCQLCVPDPDSVVSVLVCLLVPQFPDDDPDSSSSSSSSSSRSSSVSSVSNVVCPVPPSSCVNRHRDPSVVSVVSSVSSVVSSVVSNVSVVVVVVVVVVVVVVVVVVD

pLDDT: mean 92.52, std 7.41, range [56.53, 98.56]

Mean predicted aligned error: 5.27 Å